Protein AF-A0A3M1CRF8-F1 (afdb_monomer_lite)

Radius of gyration: 19.23 Å; chains: 1; bounding box: 54×46×46 Å

Structure (mmCIF, N/CA/C/O backbone):
data_AF-A0A3M1CRF8-F1
#
_entry.id   AF-A0A3M1CRF8-F1
#
loop_
_atom_site.group_PDB
_atom_site.id
_atom_site.type_symbol
_atom_site.label_atom_id
_atom_site.label_alt_id
_atom_site.label_comp_id
_atom_site.label_asym_id
_atom_site.label_entity_id
_atom_site.label_seq_id
_atom_site.pdbx_PDB_ins_code
_atom_site.Cartn_x
_atom_site.Cartn_y
_atom_site.Cartn_z
_atom_site.occupancy
_atom_site.B_iso_or_equiv
_atom_site.auth_seq_id
_atom_site.auth_comp_id
_atom_site.auth_asym_id
_atom_site.auth_atom_id
_atom_site.pdbx_PDB_model_num
ATOM 1 N N . MET A 1 1 ? -11.521 -15.661 13.235 1.00 51.12 1 MET A N 1
ATOM 2 C CA . MET A 1 1 ? -11.859 -14.927 14.470 1.00 51.12 1 MET A CA 1
ATOM 3 C C . MET A 1 1 ? -12.236 -13.526 14.029 1.00 51.12 1 MET A C 1
ATOM 5 O O . MET A 1 1 ? -11.403 -12.881 13.412 1.00 51.12 1 MET A O 1
ATOM 9 N N . ILE A 1 2 ? -13.500 -13.140 14.193 1.00 65.44 2 ILE A N 1
ATOM 10 C CA . ILE A 1 2 ? -14.025 -11.834 13.775 1.00 65.44 2 ILE A CA 1
ATOM 11 C C . ILE A 1 2 ? -14.119 -10.979 15.041 1.00 65.44 2 ILE A C 1
ATOM 13 O O . ILE A 1 2 ? -14.721 -11.417 16.022 1.00 65.44 2 ILE A O 1
ATOM 17 N N . CYS A 1 3 ? -13.496 -9.802 15.039 1.00 70.94 3 CYS A N 1
ATOM 18 C CA . CYS A 1 3 ? -13.467 -8.887 16.178 1.00 70.94 3 CYS A CA 1
ATOM 19 C C . CYS A 1 3 ? -14.735 -8.021 16.168 1.00 70.94 3 CYS A C 1
ATOM 21 O O . CYS A 1 3 ? -14.663 -6.816 15.971 1.00 70.94 3 CYS A O 1
ATOM 23 N N . VAL A 1 4 ? -15.913 -8.637 16.303 1.00 63.69 4 VAL A N 1
ATOM 24 C CA . VAL A 1 4 ? -17.192 -7.912 16.361 1.00 63.69 4 VAL A CA 1
ATOM 25 C C . VAL A 1 4 ? -17.705 -7.920 17.794 1.00 63.69 4 VAL A C 1
ATOM 27 O O . VAL A 1 4 ? -18.052 -8.962 18.351 1.00 63.69 4 VAL A O 1
ATOM 30 N N . GLY A 1 5 ? -17.776 -6.730 18.389 1.00 60.38 5 GLY A N 1
ATOM 31 C CA . GLY A 1 5 ? -18.650 -6.477 19.523 1.00 60.38 5 GLY A CA 1
ATOM 32 C C . GLY A 1 5 ? -20.102 -6.471 19.042 1.00 60.38 5 GLY A C 1
ATOM 33 O O . GLY A 1 5 ? -20.474 -5.647 18.217 1.00 60.38 5 GLY A O 1
ATOM 34 N N . THR A 1 6 ? -20.909 -7.373 19.602 1.00 46.47 6 THR A N 1
ATOM 35 C CA . THR A 1 6 ? -22.380 -7.500 19.503 1.00 46.47 6 THR A CA 1
ATOM 36 C C . THR A 1 6 ? -23.015 -8.089 18.222 1.00 46.47 6 THR A C 1
ATOM 38 O O . THR A 1 6 ? -23.136 -7.438 17.196 1.00 46.47 6 THR A O 1
ATOM 41 N N . VAL A 1 7 ? -23.531 -9.317 18.419 1.00 44.28 7 VAL A N 1
ATOM 42 C CA . VAL A 1 7 ? -24.616 -10.072 17.745 1.00 44.28 7 VAL A CA 1
ATOM 43 C C . VAL A 1 7 ? -24.447 -10.415 16.257 1.00 44.28 7 VAL A C 1
ATOM 45 O O . VAL A 1 7 ? -24.711 -9.607 15.377 1.00 44.28 7 VAL A O 1
ATOM 48 N N . VAL A 1 8 ? -24.163 -11.693 15.986 1.00 38.38 8 VAL A N 1
ATOM 49 C CA . VAL A 1 8 ? -24.382 -12.334 14.678 1.00 38.38 8 VAL A CA 1
ATOM 50 C C . VAL A 1 8 ? -25.484 -13.391 14.849 1.00 38.38 8 VAL A C 1
ATOM 52 O O . VAL A 1 8 ? -25.297 -14.284 15.679 1.00 38.38 8 VAL A O 1
ATOM 55 N N . PRO A 1 9 ? -26.627 -13.325 14.135 1.00 41.84 9 PRO A N 1
ATOM 56 C CA . PRO A 1 9 ? -27.490 -14.485 13.959 1.00 41.84 9 PRO A CA 1
ATOM 57 C C . PRO A 1 9 ? -26.910 -15.437 12.898 1.00 41.84 9 PRO A C 1
ATOM 59 O O . PRO A 1 9 ? -26.170 -15.029 12.008 1.00 41.84 9 PRO A O 1
ATOM 62 N N . GLU A 1 10 ? -27.257 -16.706 13.081 1.00 45.88 10 GLU A N 1
ATOM 63 C CA . GLU A 1 10 ? -26.760 -17.954 12.490 1.00 45.88 10 GLU A CA 1
ATOM 64 C C . GLU A 1 10 ? -26.214 -17.994 11.048 1.00 45.88 10 GLU A C 1
ATOM 66 O O . G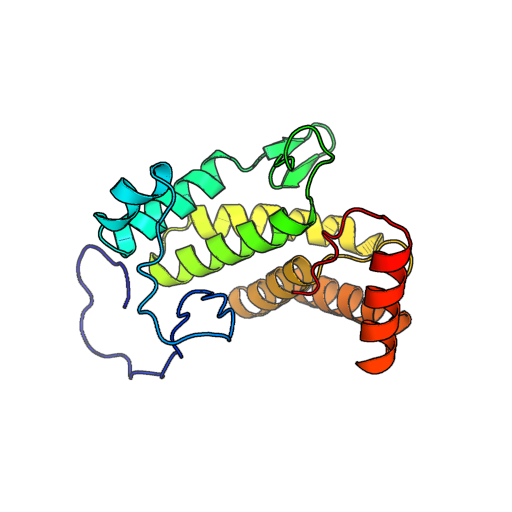LU A 1 10 ? -26.779 -17.460 10.100 1.00 45.88 10 GLU A O 1
ATOM 71 N N . GLU A 1 11 ? -25.155 -18.811 10.958 1.00 44.69 11 GLU A N 1
ATOM 72 C CA . GLU A 1 11 ? -24.698 -19.674 9.859 1.00 44.69 11 GLU A CA 1
ATOM 73 C C . GLU A 1 11 ? -24.287 -19.055 8.512 1.00 44.69 11 GLU A C 1
ATOM 75 O O . GLU A 1 11 ? -25.064 -18.909 7.573 1.00 44.69 11 GLU A O 1
ATOM 80 N N . VAL A 1 12 ? -22.966 -18.886 8.361 1.00 37.38 12 VAL A N 1
ATOM 81 C CA . VAL A 1 12 ? -22.281 -18.920 7.060 1.00 37.38 12 VAL A CA 1
ATOM 82 C C . VAL A 1 12 ? -21.168 -19.980 7.135 1.00 37.38 12 VAL A C 1
ATOM 84 O O . VAL A 1 12 ? -20.418 -19.999 8.117 1.00 37.38 12 VAL A O 1
ATOM 87 N N . PRO A 1 13 ? -21.049 -20.889 6.145 1.00 36.44 13 PRO A N 1
ATOM 88 C CA . PRO A 1 13 ? -20.137 -22.025 6.208 1.00 36.44 13 PRO A CA 1
ATOM 89 C C . PRO A 1 13 ? -18.671 -21.582 6.212 1.00 36.44 13 PRO A C 1
ATOM 91 O O . PRO A 1 13 ? -18.242 -20.733 5.430 1.00 36.44 13 PRO A O 1
ATOM 94 N N . MET A 1 14 ? -17.901 -22.201 7.110 1.00 33.28 14 MET A N 1
ATOM 95 C CA . MET A 1 14 ? -16.472 -21.975 7.302 1.00 33.28 14 MET A CA 1
ATOM 96 C C . MET A 1 14 ? -15.679 -22.244 6.019 1.00 33.28 14 MET A C 1
ATOM 98 O O . MET A 1 14 ? -15.523 -23.389 5.597 1.00 33.28 14 MET A O 1
ATOM 102 N N . MET A 1 15 ? -15.103 -21.188 5.448 1.00 32.12 15 MET A N 1
ATOM 103 C CA . MET A 1 15 ? -14.024 -21.286 4.472 1.00 32.12 15 MET A CA 1
ATOM 104 C C . MET A 1 15 ? -12.698 -21.088 5.221 1.00 32.12 15 MET A C 1
ATOM 106 O O . MET A 1 15 ? -12.484 -20.068 5.876 1.00 32.12 15 MET A O 1
ATOM 110 N N . HIS A 1 16 ? -11.836 -22.107 5.193 1.00 33.94 16 HIS A N 1
ATOM 111 C CA . HIS A 1 16 ? -10.545 -22.126 5.881 1.00 33.94 16 HIS A CA 1
ATOM 112 C C . HIS A 1 16 ? -9.627 -20.986 5.399 1.00 33.94 16 HIS A C 1
ATOM 114 O O . HIS A 1 16 ? -9.060 -21.059 4.312 1.00 33.94 16 HIS A O 1
ATOM 120 N N . LEU A 1 17 ? -9.436 -19.961 6.236 1.00 30.05 17 LEU A N 1
ATOM 121 C CA . LEU A 1 17 ? -8.332 -19.005 6.112 1.00 30.05 17 LEU A CA 1
ATOM 122 C C . LEU A 1 17 ? -7.072 -19.581 6.786 1.00 30.05 17 LEU A C 1
ATOM 124 O O . LEU A 1 17 ? -7.142 -19.949 7.964 1.00 30.05 17 LEU A O 1
ATOM 128 N N . PRO A 1 18 ? -5.916 -19.645 6.101 1.00 37.91 18 PRO A N 1
ATOM 129 C CA . PRO A 1 18 ? -4.656 -19.964 6.753 1.00 37.91 18 PRO A CA 1
ATOM 130 C C . PRO A 1 18 ? -4.195 -18.786 7.625 1.00 37.91 18 PRO A C 1
ATOM 132 O O . PRO A 1 18 ? -4.235 -17.626 7.216 1.00 37.91 18 PRO A O 1
ATOM 135 N N . LEU A 1 19 ? -3.770 -19.123 8.845 1.00 32.97 19 LEU A N 1
ATOM 136 C CA . LEU A 1 19 ? -3.197 -18.232 9.850 1.00 32.97 19 LEU A CA 1
ATOM 137 C C . LEU A 1 19 ? -2.062 -17.365 9.276 1.00 32.97 19 LEU A C 1
ATOM 139 O O . LEU A 1 19 ? -1.051 -17.893 8.816 1.00 32.97 19 LEU A O 1
ATOM 143 N N . LEU A 1 20 ? -2.158 -16.046 9.451 1.00 31.16 20 LEU A N 1
ATOM 144 C CA . LEU A 1 20 ? -0.986 -15.171 9.521 1.00 31.16 20 LEU A CA 1
ATOM 145 C C . LEU A 1 20 ? -0.352 -15.340 10.909 1.00 31.16 20 LEU A C 1
ATOM 147 O O . LEU A 1 20 ? -0.650 -14.607 11.850 1.00 31.16 20 LEU A O 1
ATOM 151 N N . ALA A 1 21 ? 0.480 -16.371 11.046 1.00 35.00 21 ALA A N 1
ATOM 152 C CA . ALA A 1 21 ? 1.407 -16.505 12.160 1.00 35.00 21 ALA A CA 1
ATOM 153 C C . ALA A 1 21 ? 2.635 -15.621 11.899 1.00 35.00 21 ALA A C 1
ATOM 155 O O . ALA A 1 21 ? 3.134 -15.544 10.777 1.00 35.00 21 ALA A O 1
ATOM 156 N N . GLY A 1 22 ? 3.075 -14.931 12.951 1.00 31.45 22 GLY A N 1
ATOM 157 C CA . GLY A 1 22 ? 4.113 -13.912 12.910 1.00 31.45 22 GLY A CA 1
ATOM 158 C C . GLY A 1 22 ? 5.440 -14.369 12.306 1.00 31.45 22 GLY A C 1
ATOM 159 O O . GLY A 1 22 ? 5.837 -15.531 12.380 1.00 31.45 22 GLY A O 1
ATOM 160 N N . VAL A 1 23 ? 6.146 -13.395 11.741 1.00 30.59 23 VAL A N 1
ATOM 161 C CA . VAL A 1 23 ? 7.523 -13.533 11.270 1.00 30.59 23 VAL A CA 1
ATOM 162 C C . VAL A 1 23 ? 8.421 -13.846 12.470 1.00 30.59 23 VAL A C 1
ATOM 164 O O . VAL A 1 23 ? 8.797 -12.961 13.236 1.00 30.59 23 VAL A O 1
ATOM 167 N N . ALA A 1 24 ? 8.756 -15.122 12.645 1.00 33.56 24 ALA A N 1
ATOM 168 C CA . ALA A 1 24 ? 9.842 -15.568 13.502 1.00 33.56 24 ALA A CA 1
ATOM 169 C C . ALA A 1 24 ? 11.098 -15.732 12.636 1.00 33.56 24 ALA A C 1
ATOM 171 O O . ALA A 1 24 ? 11.1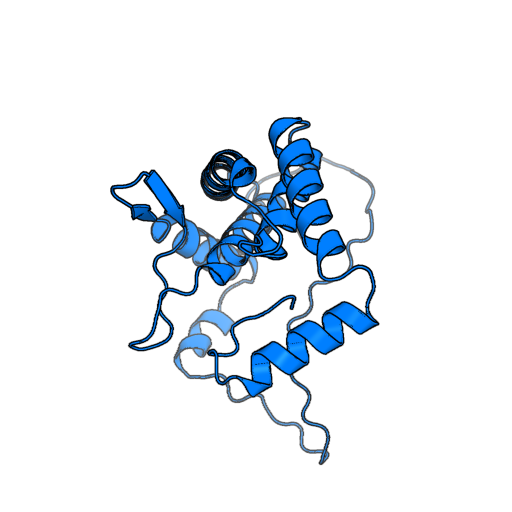87 -16.649 11.822 1.00 33.56 24 ALA A O 1
ATOM 172 N N . ILE A 1 25 ? 12.077 -14.844 12.810 1.00 36.47 25 ILE A N 1
ATOM 173 C CA . ILE A 1 25 ? 13.423 -15.037 12.261 1.00 36.47 25 ILE A CA 1
ATOM 174 C C . ILE A 1 25 ? 14.080 -16.163 13.069 1.00 36.47 25 ILE A C 1
ATOM 176 O O . ILE A 1 25 ? 14.448 -15.970 14.227 1.00 36.47 25 ILE A O 1
ATOM 180 N N . GLN A 1 26 ? 14.209 -17.353 12.478 1.00 38.06 26 GLN A N 1
ATOM 181 C CA . GLN A 1 26 ? 15.000 -18.445 13.046 1.00 38.06 26 GLN A CA 1
ATOM 182 C C . GLN A 1 26 ? 16.457 -18.313 12.594 1.00 38.06 26 GLN A C 1
ATOM 184 O O . GLN A 1 26 ? 16.805 -18.642 11.462 1.00 38.06 26 GLN A O 1
ATOM 189 N N . LEU A 1 27 ? 17.326 -17.866 13.504 1.00 36.97 27 LEU A N 1
ATOM 190 C CA . LEU A 1 27 ? 18.755 -18.155 13.422 1.00 36.97 27 LEU A CA 1
ATOM 191 C C . LEU A 1 27 ? 18.972 -19.615 13.843 1.00 36.97 27 LEU A C 1
ATOM 193 O O . LEU A 1 27 ? 18.936 -19.959 15.023 1.00 36.97 27 LEU A O 1
ATOM 197 N N . LEU A 1 28 ? 19.190 -20.480 12.857 1.00 40.72 28 LEU A N 1
ATOM 198 C CA . LEU A 1 28 ? 19.705 -21.831 13.052 1.00 40.72 28 LEU A CA 1
ATOM 199 C C . LEU A 1 28 ? 21.176 -21.746 13.474 1.00 40.72 28 LEU A C 1
ATOM 201 O O . LEU A 1 28 ? 22.007 -21.552 12.600 1.00 40.72 28 LEU A O 1
ATOM 205 N N . VAL A 1 29 ? 21.480 -21.878 14.772 1.00 42.34 29 VAL A N 1
ATOM 206 C CA . VAL A 1 29 ? 22.454 -22.833 15.358 1.00 42.34 29 VAL A CA 1
ATOM 207 C C . VAL A 1 29 ? 22.255 -22.822 16.886 1.00 42.34 29 VAL A C 1
ATOM 209 O O . VAL A 1 29 ? 22.471 -21.802 17.532 1.00 42.34 29 VAL A O 1
ATOM 212 N N . GLY A 1 30 ? 21.920 -23.974 17.477 1.00 37.47 30 GLY A N 1
ATOM 213 C CA . GLY A 1 30 ? 22.046 -24.218 18.921 1.00 37.47 30 GLY A CA 1
ATOM 214 C C . GLY A 1 30 ? 20.720 -24.280 19.682 1.00 37.47 30 GLY A C 1
ATOM 215 O O . GLY A 1 30 ? 20.044 -23.276 19.872 1.00 37.47 30 GLY A O 1
ATOM 216 N N . GLY A 1 31 ? 20.372 -25.483 20.146 1.00 41.84 31 GLY A N 1
ATOM 217 C CA . GLY A 1 31 ? 19.162 -25.808 20.905 1.00 41.84 31 GLY A CA 1
ATOM 218 C C . GLY A 1 31 ? 19.102 -25.204 22.309 1.00 41.84 31 GLY A C 1
ATOM 219 O O . GLY A 1 31 ? 19.151 -25.925 23.301 1.00 41.84 31 GLY A O 1
ATOM 220 N N . GLY A 1 32 ? 18.945 -23.888 22.391 1.00 40.16 32 GLY A N 1
ATOM 221 C CA . GLY A 1 32 ? 18.369 -23.216 23.547 1.00 40.16 32 GLY A CA 1
ATOM 222 C C . GLY A 1 32 ? 16.992 -22.697 23.161 1.00 40.16 32 GLY A C 1
ATOM 223 O O . GLY A 1 32 ? 16.850 -22.071 22.113 1.00 40.16 32 GLY A O 1
ATOM 224 N N . SER A 1 33 ? 15.977 -22.929 23.994 1.00 43.62 33 SER A N 1
ATOM 225 C CA . SER A 1 33 ? 14.738 -22.154 23.937 1.00 43.62 33 SER A CA 1
ATOM 226 C C . SER A 1 33 ? 15.098 -20.693 24.191 1.00 43.62 33 SER A C 1
ATOM 228 O O . SER A 1 33 ? 15.117 -20.243 25.335 1.00 43.62 33 SER A O 1
ATOM 230 N N . ALA A 1 34 ? 15.460 -19.965 23.136 1.00 47.75 34 ALA A N 1
ATOM 231 C CA . ALA A 1 34 ? 15.619 -18.530 23.187 1.00 47.75 34 ALA A CA 1
ATOM 232 C C . ALA A 1 34 ? 14.229 -17.975 23.485 1.00 47.75 34 ALA A C 1
ATOM 234 O O . ALA A 1 34 ? 13.379 -17.868 22.602 1.00 47.75 34 ALA A O 1
ATOM 235 N N . THR A 1 35 ? 13.963 -17.681 24.756 1.00 51.84 35 THR A N 1
ATOM 236 C CA . THR A 1 35 ? 12.882 -16.774 25.109 1.00 51.84 35 THR A CA 1
ATOM 237 C C . THR A 1 35 ? 13.161 -15.504 24.328 1.00 51.84 35 THR A C 1
ATOM 239 O O . THR A 1 35 ? 14.153 -14.823 24.579 1.00 51.84 35 THR A O 1
ATOM 242 N N . ALA A 1 36 ? 12.349 -15.235 23.305 1.00 57.94 36 ALA A N 1
ATOM 243 C CA . ALA A 1 36 ? 12.463 -14.008 22.540 1.00 57.94 36 ALA A CA 1
ATOM 244 C C . ALA A 1 36 ? 12.382 -12.850 23.542 1.00 57.94 36 ALA A C 1
ATOM 246 O O . ALA A 1 36 ? 11.341 -12.615 24.160 1.00 57.94 36 ALA A O 1
ATOM 247 N N . VAL A 1 37 ? 13.510 -12.182 23.789 1.00 70.62 37 VAL A N 1
ATOM 248 C CA . VAL A 1 37 ? 13.551 -11.033 24.688 1.00 70.62 37 VAL A CA 1
ATOM 249 C C . VAL A 1 37 ? 12.946 -9.879 23.909 1.00 70.62 37 VAL A C 1
ATOM 251 O O . VAL A 1 37 ? 13.629 -9.179 23.167 1.00 70.62 37 VAL A O 1
ATOM 254 N N . PHE A 1 38 ? 11.633 -9.716 24.038 1.00 66.06 38 PHE A N 1
ATOM 255 C CA . PHE A 1 38 ? 10.938 -8.585 23.444 1.00 66.06 38 PHE A CA 1
ATOM 256 C C . PHE A 1 38 ? 11.474 -7.283 24.031 1.00 66.06 38 PHE A C 1
ATOM 258 O O . PHE A 1 38 ? 11.677 -7.164 25.250 1.00 66.06 38 PHE A O 1
ATOM 265 N N . ALA A 1 39 ? 11.663 -6.295 23.158 1.00 69.94 39 ALA A N 1
ATOM 266 C CA . ALA A 1 39 ? 12.045 -4.964 23.588 1.00 69.94 39 ALA A CA 1
ATOM 267 C C . ALA A 1 39 ? 10.983 -4.412 24.570 1.00 69.94 39 ALA A C 1
ATOM 269 O O . ALA A 1 39 ? 9.787 -4.668 24.375 1.00 69.94 39 ALA A O 1
ATOM 270 N N . PRO A 1 40 ? 11.382 -3.711 25.652 1.00 75.06 40 PRO A N 1
ATOM 271 C CA . PRO A 1 40 ? 10.479 -3.341 26.745 1.00 75.06 40 PRO A CA 1
ATOM 272 C C . PRO A 1 40 ? 9.206 -2.616 26.298 1.00 75.06 40 PRO A C 1
ATOM 274 O O . PRO A 1 40 ? 8.147 -2.857 26.872 1.00 75.06 40 PRO A O 1
ATOM 277 N N . GLN A 1 41 ? 9.290 -1.814 25.234 1.00 73.38 41 GLN A N 1
ATOM 278 C CA . GLN A 1 41 ? 8.164 -1.081 24.656 1.00 73.38 41 GLN A CA 1
ATOM 279 C C . GLN A 1 41 ? 7.027 -1.974 24.127 1.00 73.38 41 GLN A C 1
ATOM 281 O O . GLN A 1 41 ? 5.909 -1.499 23.971 1.00 73.38 41 GLN A O 1
ATOM 286 N N . TYR A 1 42 ? 7.275 -3.264 23.876 1.00 72.88 42 TYR A N 1
ATOM 287 C CA . TYR A 1 42 ? 6.254 -4.201 23.393 1.00 72.88 42 TYR A CA 1
ATOM 288 C C . TYR A 1 42 ? 5.586 -5.006 24.514 1.00 72.88 42 TYR A C 1
ATOM 290 O O . TYR A 1 42 ? 4.596 -5.694 24.270 1.00 72.88 42 TYR A O 1
ATOM 298 N N . ARG A 1 43 ? 6.101 -4.943 25.750 1.00 80.81 43 ARG A N 1
ATOM 299 C CA . ARG A 1 43 ? 5.624 -5.798 26.851 1.00 80.81 43 ARG A CA 1
ATOM 300 C C . ARG A 1 43 ? 4.183 -5.524 27.246 1.00 80.81 43 ARG A C 1
ATOM 302 O O . ARG A 1 43 ? 3.477 -6.458 27.613 1.00 80.81 43 ARG A O 1
ATOM 309 N N . ASP A 1 44 ? 3.744 -4.275 27.164 1.00 78.25 44 ASP A N 1
ATOM 310 C CA . ASP A 1 44 ? 2.362 -3.930 27.489 1.00 78.25 44 ASP A CA 1
ATOM 311 C C . ASP A 1 44 ? 1.394 -4.332 26.375 1.00 78.25 44 ASP A C 1
ATOM 313 O O . ASP A 1 44 ? 0.286 -4.773 26.672 1.00 78.25 44 ASP A O 1
ATOM 317 N N . ASN A 1 45 ? 1.838 -4.319 25.113 1.00 72.81 45 ASN A N 1
ATOM 318 C CA . ASN A 1 45 ? 1.039 -4.816 23.990 1.00 72.81 45 ASN A CA 1
ATOM 319 C C . ASN A 1 45 ? 0.787 -6.326 24.090 1.00 72.81 45 ASN A C 1
ATOM 321 O O . ASN A 1 45 ? -0.285 -6.784 23.716 1.00 72.81 45 ASN A O 1
ATOM 325 N N . MET A 1 46 ? 1.723 -7.094 24.659 1.00 76.88 46 MET A N 1
ATOM 326 C CA . MET A 1 46 ? 1.544 -8.537 24.885 1.00 76.88 46 MET A CA 1
ATOM 327 C C . MET A 1 46 ? 0.466 -8.878 25.925 1.00 76.88 46 MET A C 1
ATOM 329 O O . MET A 1 46 ? 0.072 -10.034 26.034 1.00 76.88 46 MET A O 1
ATOM 333 N N . LYS A 1 47 ? -0.000 -7.894 26.703 1.00 83.00 47 LYS A N 1
ATOM 334 C CA . LYS A 1 47 ? -1.086 -8.070 27.679 1.00 83.00 47 LYS A CA 1
ATOM 335 C C . LYS A 1 47 ? -2.459 -7.740 27.092 1.00 83.00 47 LYS A C 1
ATOM 337 O O . LYS A 1 47 ? -3.463 -7.938 27.771 1.00 83.00 47 LYS A O 1
ATOM 342 N N . LEU A 1 48 ? -2.503 -7.173 25.887 1.00 83.31 48 LEU A N 1
ATOM 343 C CA . LEU A 1 48 ? -3.748 -6.806 25.229 1.00 83.31 48 LEU A CA 1
ATOM 344 C C . LEU A 1 48 ? -4.376 -8.032 24.568 1.00 83.31 48 LEU A C 1
ATOM 346 O O . LEU A 1 48 ? -3.681 -8.894 24.031 1.00 83.31 48 LEU A O 1
ATOM 350 N N . ASP A 1 49 ? -5.706 -8.063 24.565 1.00 91.12 49 ASP A N 1
ATOM 351 C CA . ASP A 1 49 ? -6.454 -8.936 23.669 1.00 91.12 49 ASP A CA 1
ATOM 352 C C . ASP A 1 49 ? -6.058 -8.652 22.208 1.00 91.12 49 ASP A C 1
ATOM 354 O O . ASP A 1 49 ? -5.788 -7.504 21.843 1.00 91.12 49 ASP A O 1
ATOM 358 N N . THR A 1 50 ? -6.006 -9.690 21.369 1.00 86.81 50 THR A N 1
ATOM 359 C CA . THR A 1 50 ? -5.536 -9.561 19.980 1.00 86.81 50 THR A CA 1
ATOM 360 C C . THR A 1 50 ? -6.377 -8.569 19.175 1.00 86.81 50 THR A C 1
ATOM 362 O O . THR A 1 50 ? -5.808 -7.807 18.394 1.00 86.81 50 THR A O 1
ATOM 365 N N . CYS A 1 51 ? -7.694 -8.510 19.395 1.00 90.00 51 CYS A N 1
ATOM 366 C CA . CYS A 1 51 ? -8.559 -7.534 18.734 1.00 90.00 51 CYS A CA 1
ATOM 367 C C . CYS A 1 51 ? -8.258 -6.113 19.217 1.00 90.00 51 CYS A C 1
ATOM 369 O O . CYS A 1 51 ? -8.112 -5.204 18.406 1.00 90.00 51 CYS A O 1
ATOM 371 N N . VAL A 1 52 ? -8.072 -5.922 20.525 1.00 90.19 52 VAL A N 1
ATOM 372 C CA . VAL A 1 52 ? -7.714 -4.609 21.092 1.00 90.19 52 VAL A CA 1
ATOM 373 C C . VAL A 1 52 ? -6.343 -4.141 20.593 1.00 90.19 52 VAL A C 1
ATOM 375 O O . VAL A 1 52 ? -6.157 -2.959 20.305 1.00 90.19 52 VAL A O 1
ATOM 378 N N . ALA A 1 53 ? -5.374 -5.050 20.484 1.00 90.12 53 ALA A N 1
ATOM 379 C CA . ALA A 1 53 ? -4.054 -4.747 19.944 1.00 90.12 53 ALA A CA 1
ATOM 380 C C . ALA A 1 53 ? -4.124 -4.358 18.458 1.00 90.12 53 ALA A C 1
ATOM 382 O O . ALA A 1 53 ? -3.502 -3.370 18.065 1.00 90.12 53 ALA A O 1
ATOM 383 N N . LEU A 1 54 ? -4.900 -5.101 17.657 1.00 92.88 54 LEU A N 1
ATOM 384 C CA . LEU A 1 54 ? -5.140 -4.808 16.243 1.00 92.88 54 LEU A CA 1
ATOM 385 C C . LEU A 1 54 ? -5.779 -3.430 16.063 1.00 92.88 54 LEU A C 1
ATOM 387 O O . LEU A 1 54 ? -5.261 -2.625 15.296 1.00 92.88 54 LEU A O 1
ATOM 391 N N . GLU A 1 55 ? -6.863 -3.145 16.785 1.00 94.25 55 GLU A N 1
ATOM 392 C CA . GLU A 1 55 ? -7.565 -1.864 16.687 1.00 94.25 55 GLU A CA 1
ATOM 393 C C . GLU A 1 55 ? -6.659 -0.698 17.068 1.00 94.25 55 GLU A C 1
ATOM 395 O O . GLU A 1 55 ? -6.567 0.265 16.319 1.00 94.25 55 GLU A O 1
ATOM 400 N N . LYS A 1 56 ? -5.900 -0.801 18.167 1.00 93.25 56 LYS A N 1
ATOM 401 C CA . LYS A 1 56 ? -4.950 0.255 18.549 1.00 93.25 56 LYS A CA 1
ATOM 402 C C . LYS A 1 56 ? -3.874 0.491 17.494 1.00 93.25 56 LYS A C 1
ATOM 404 O O . LYS A 1 56 ? -3.489 1.636 17.264 1.00 93.25 56 LYS A O 1
ATOM 409 N N . ALA A 1 57 ? -3.367 -0.576 16.878 1.00 92.81 57 ALA A N 1
ATOM 410 C CA . ALA A 1 57 ? -2.389 -0.457 15.806 1.00 92.81 57 ALA A CA 1
ATOM 411 C C . ALA A 1 57 ? -3.009 0.204 14.565 1.00 92.81 57 ALA A C 1
ATOM 413 O O . ALA A 1 57 ? -2.434 1.149 14.033 1.00 92.81 57 ALA A O 1
ATOM 414 N N . ALA A 1 58 ? -4.193 -0.239 14.139 1.00 96.19 58 ALA A N 1
ATOM 415 C CA . ALA A 1 58 ? -4.904 0.319 12.993 1.00 96.19 58 ALA A CA 1
ATOM 416 C C . ALA A 1 58 ? -5.310 1.785 13.220 1.00 96.19 58 ALA A C 1
ATOM 418 O O . ALA A 1 58 ? -5.063 2.629 12.362 1.00 96.19 58 ALA A O 1
ATOM 419 N N . ASP A 1 59 ? -5.828 2.123 14.402 1.00 96.19 59 ASP A N 1
ATOM 420 C CA . ASP A 1 59 ? -6.172 3.494 14.788 1.00 96.19 59 ASP A CA 1
ATOM 421 C C . ASP A 1 59 ? -4.947 4.412 14.719 1.00 96.19 59 ASP A C 1
ATOM 423 O O . ASP A 1 59 ? -5.037 5.530 14.213 1.00 96.19 59 ASP A O 1
ATOM 427 N N . PHE A 1 60 ? -3.783 3.939 15.176 1.00 94.38 60 PHE A N 1
ATOM 428 C CA . PHE A 1 60 ? -2.531 4.681 15.041 1.00 94.38 60 PHE A CA 1
ATOM 429 C C . PHE A 1 60 ? -2.153 4.910 13.570 1.00 94.38 60 PHE A C 1
ATOM 431 O O . PHE A 1 60 ? -1.734 6.012 13.210 1.00 94.38 60 PHE A O 1
ATOM 438 N N . LEU A 1 61 ? -2.320 3.907 12.701 1.00 95.44 61 LEU A N 1
ATOM 439 C CA . LEU A 1 61 ? -2.056 4.056 11.266 1.00 95.44 61 LEU A CA 1
ATOM 440 C C . LEU A 1 61 ? -2.982 5.088 10.618 1.00 95.44 61 LEU A C 1
ATOM 442 O O . LEU A 1 61 ? -2.495 5.923 9.860 1.00 95.44 61 LEU A O 1
ATOM 446 N N . VAL A 1 62 ? -4.276 5.082 10.949 1.00 96.00 62 VAL A N 1
ATOM 447 C CA . VAL A 1 62 ? -5.221 6.106 10.474 1.00 96.00 62 VAL A CA 1
ATOM 448 C C . VAL A 1 62 ? -4.799 7.493 10.959 1.00 96.00 62 VAL A C 1
ATOM 450 O O . VAL A 1 62 ? -4.668 8.414 10.159 1.00 96.00 62 VAL A O 1
ATOM 453 N N . GLN A 1 63 ? -4.522 7.647 12.257 1.00 94.94 63 GLN A N 1
ATOM 454 C CA . GLN A 1 63 ? -4.166 8.939 12.862 1.00 94.94 63 GLN A CA 1
ATOM 455 C C . GLN A 1 63 ? -2.855 9.528 12.332 1.00 94.94 63 GLN A C 1
ATOM 457 O O . GLN A 1 63 ? -2.654 10.739 12.394 1.00 94.94 63 GLN A O 1
ATOM 462 N N . THR A 1 64 ? -1.947 8.680 11.849 1.00 92.94 64 THR A N 1
ATOM 463 C CA . THR A 1 64 ? -0.630 9.095 11.347 1.00 92.94 64 THR A CA 1
ATOM 464 C C . THR A 1 64 ? -0.544 9.152 9.826 1.00 92.94 64 THR A C 1
ATOM 466 O O . THR A 1 64 ? 0.530 9.453 9.298 1.00 92.94 64 THR A O 1
ATOM 469 N N . GLN A 1 65 ? -1.650 8.903 9.115 1.00 93.81 65 GLN A N 1
ATOM 470 C CA . GLN A 1 65 ? -1.716 9.164 7.685 1.00 93.81 65 GLN A CA 1
ATOM 471 C C . GLN A 1 65 ? -1.600 10.674 7.443 1.00 93.81 65 GLN A C 1
ATOM 473 O O . GLN A 1 65 ? -2.259 11.495 8.079 1.00 93.81 65 GLN A O 1
ATOM 478 N N . THR A 1 66 ? -0.723 11.043 6.520 1.00 90.44 66 THR A N 1
ATOM 479 C CA . THR A 1 66 ? -0.417 12.428 6.172 1.00 90.44 66 THR A CA 1
ATOM 480 C C . THR A 1 66 ? -0.759 12.696 4.716 1.00 90.44 66 THR A C 1
ATOM 482 O O . THR A 1 66 ? -0.535 11.841 3.859 1.00 90.44 66 THR A O 1
ATOM 485 N N . VAL A 1 67 ? -1.240 13.908 4.446 1.00 87.50 67 VAL A N 1
ATOM 486 C CA . VAL A 1 67 ? -1.357 14.463 3.096 1.00 87.50 67 VAL A CA 1
ATOM 487 C C . VAL A 1 67 ? -0.380 15.625 2.996 1.00 87.50 67 VAL A C 1
ATOM 489 O O . VAL A 1 67 ? -0.443 16.572 3.782 1.00 87.50 67 VAL A O 1
ATOM 492 N N . THR A 1 68 ? 0.576 15.535 2.082 1.00 82.12 68 THR A N 1
ATOM 493 C CA . THR A 1 68 ? 1.561 16.595 1.854 1.00 82.12 68 THR A CA 1
ATOM 494 C C . THR A 1 68 ? 0.943 17.750 1.065 1.00 82.12 68 THR A C 1
ATOM 496 O O . THR A 1 68 ? -0.107 17.623 0.439 1.00 82.12 68 THR A O 1
ATOM 499 N N . SER A 1 69 ? 1.608 18.909 1.061 1.00 78.94 69 SER A N 1
ATOM 500 C CA . SER A 1 69 ? 1.125 20.107 0.355 1.00 78.94 69 SER A CA 1
ATOM 501 C C . SER A 1 69 ? 0.988 19.930 -1.161 1.00 78.94 69 SER A C 1
ATOM 503 O O . SER A 1 69 ? 0.253 20.677 -1.796 1.00 78.94 69 SER A O 1
ATOM 505 N N . ASP A 1 70 ? 1.710 18.970 -1.742 1.00 78.94 70 ASP A N 1
ATOM 506 C CA . ASP A 1 70 ? 1.622 18.578 -3.153 1.00 78.94 70 ASP A CA 1
ATOM 507 C C . ASP A 1 70 ? 0.582 17.467 -3.406 1.00 78.94 70 ASP A C 1
ATOM 509 O O . ASP A 1 70 ? 0.520 16.929 -4.506 1.00 78.94 70 ASP A O 1
ATOM 513 N N . GLY A 1 71 ? -0.245 17.133 -2.408 1.00 80.81 71 GLY A N 1
ATOM 514 C CA . GLY A 1 71 ? -1.351 16.184 -2.533 1.00 80.81 71 GLY A CA 1
ATOM 515 C C . GLY A 1 71 ? -0.957 14.712 -2.415 1.00 80.81 71 GLY A C 1
ATOM 516 O O . GLY A 1 71 ? -1.813 13.852 -2.614 1.00 80.81 71 GLY A O 1
ATOM 517 N N . ARG A 1 72 ? 0.301 14.387 -2.081 1.00 83.25 72 ARG A N 1
ATOM 518 C CA . ARG A 1 72 ? 0.691 12.989 -1.850 1.00 83.25 72 ARG A CA 1
ATOM 519 C C . ARG A 1 72 ? 0.114 12.492 -0.536 1.00 83.25 72 ARG A C 1
ATOM 521 O O . ARG A 1 72 ? 0.264 13.127 0.508 1.00 83.25 72 ARG A O 1
ATOM 528 N N . VAL A 1 73 ? -0.513 11.326 -0.597 1.00 87.88 73 VAL A N 1
ATOM 529 C CA . VAL A 1 73 ? -1.061 10.625 0.564 1.00 87.88 73 VAL A CA 1
ATOM 530 C C . VAL A 1 73 ? -0.073 9.543 0.980 1.00 87.88 73 VAL A C 1
ATOM 532 O O . VAL A 1 73 ? 0.488 8.852 0.133 1.00 87.88 73 VAL A O 1
ATOM 535 N N . GLY A 1 74 ? 0.157 9.376 2.279 1.00 88.62 74 GLY A N 1
ATOM 536 C CA . GLY A 1 74 ? 0.989 8.288 2.789 1.00 88.62 74 GLY A CA 1
ATOM 537 C C . GLY A 1 74 ? 1.370 8.468 4.250 1.00 88.62 74 GLY A C 1
ATOM 538 O O . GLY A 1 74 ? 0.725 9.209 4.987 1.00 88.62 74 GLY A O 1
ATOM 539 N N . TRP A 1 75 ? 2.452 7.815 4.668 1.00 89.19 75 TRP A N 1
ATOM 540 C CA . TRP A 1 75 ? 2.982 7.902 6.028 1.00 89.19 75 TRP A CA 1
ATOM 541 C C . TRP A 1 75 ? 4.372 8.526 5.997 1.00 89.19 75 TRP A C 1
ATOM 543 O O . TRP A 1 75 ? 5.254 8.090 5.258 1.00 89.19 75 TRP A O 1
ATOM 553 N N . SER A 1 76 ? 4.581 9.554 6.818 1.00 76.75 76 SER A N 1
ATOM 554 C CA . SER A 1 76 ? 5.827 10.334 6.854 1.00 76.75 76 SER A CA 1
ATOM 555 C C . SER A 1 76 ? 6.939 9.661 7.676 1.00 76.75 76 SER A C 1
ATOM 557 O O . SER A 1 76 ? 7.685 10.324 8.400 1.00 76.75 76 SER A O 1
ATOM 559 N N . TRP A 1 77 ? 7.043 8.332 7.610 1.00 76.94 77 TRP A N 1
ATOM 560 C CA . TRP A 1 77 ? 8.014 7.580 8.399 1.00 76.94 77 TRP A CA 1
ATOM 561 C C . TRP A 1 77 ? 9.415 7.693 7.809 1.00 76.94 77 TRP A C 1
ATOM 563 O O . TRP A 1 77 ? 9.646 7.470 6.618 1.00 76.94 77 TRP A O 1
ATOM 573 N N . LYS A 1 78 ? 10.358 8.039 8.682 1.00 70.06 78 LYS A N 1
ATOM 574 C CA . LYS A 1 78 ? 11.790 8.066 8.400 1.00 70.06 78 LYS A CA 1
ATOM 575 C C . LYS A 1 78 ? 12.452 6.959 9.197 1.00 70.06 78 LYS A C 1
ATOM 577 O O . LYS A 1 78 ? 12.128 6.760 10.368 1.00 70.06 78 LYS A O 1
ATOM 582 N N . VAL A 1 79 ? 13.384 6.258 8.567 1.00 61.88 79 VAL A N 1
ATOM 583 C CA . VAL A 1 79 ? 14.267 5.344 9.289 1.00 61.88 79 VAL A CA 1
ATOM 584 C C . VAL A 1 79 ? 15.392 6.192 9.878 1.00 61.88 79 VAL A C 1
ATOM 586 O O . VAL A 1 79 ? 16.218 6.725 9.140 1.00 61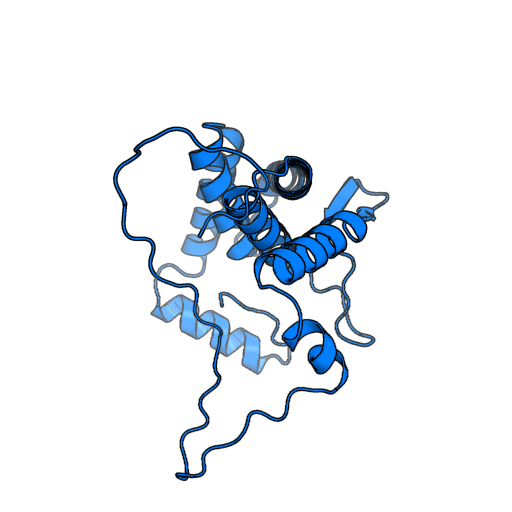.88 79 VAL A O 1
ATOM 589 N N . GLU A 1 80 ? 15.373 6.371 11.200 1.00 68.88 80 GLU A N 1
ATOM 590 C CA . GLU A 1 80 ? 16.310 7.227 11.947 1.00 68.88 80 GLU A CA 1
ATOM 591 C C . GLU A 1 80 ? 16.349 8.679 11.416 1.00 68.88 80 GLU A C 1
ATOM 593 O O . GLU A 1 80 ? 15.309 9.304 11.206 1.00 68.88 80 GLU A O 1
ATOM 598 N N . SER A 1 81 ? 17.544 9.238 11.205 1.00 58.47 81 SER A N 1
ATOM 599 C CA . SER A 1 81 ? 17.770 10.540 10.564 1.00 58.47 81 SER A CA 1
ATOM 600 C C . SER A 1 81 ? 17.725 10.480 9.026 1.00 58.47 81 SER A C 1
ATOM 602 O O . SER A 1 81 ? 18.069 11.460 8.363 1.00 58.47 81 SER A O 1
ATOM 604 N N . GLY A 1 82 ? 17.324 9.340 8.456 1.00 63.00 82 GLY A N 1
ATOM 605 C CA . GLY A 1 82 ? 17.388 9.043 7.030 1.00 63.00 82 GLY A CA 1
ATOM 606 C C . GLY A 1 82 ? 16.225 9.573 6.185 1.00 63.00 82 GLY A C 1
ATOM 607 O O . GLY A 1 82 ? 15.395 10.384 6.609 1.00 63.00 82 GLY A O 1
ATOM 608 N N . ALA A 1 83 ? 16.194 9.102 4.936 1.00 65.69 83 ALA A N 1
ATOM 609 C CA . ALA A 1 83 ? 15.150 9.421 3.969 1.00 65.69 83 ALA A CA 1
ATOM 610 C C . ALA A 1 83 ? 13.778 8.877 4.406 1.00 65.69 83 ALA A C 1
ATOM 612 O O . ALA A 1 83 ? 13.675 7.967 5.234 1.00 65.69 83 ALA A O 1
ATOM 613 N N . LEU A 1 84 ? 12.716 9.437 3.819 1.00 69.00 84 LEU A N 1
ATOM 614 C CA . LEU A 1 84 ? 11.385 8.837 3.900 1.00 69.00 84 LEU A CA 1
ATOM 615 C C . LEU A 1 84 ? 11.443 7.405 3.360 1.00 69.00 84 LEU A C 1
ATOM 617 O O . LEU A 1 84 ? 12.159 7.142 2.393 1.00 69.00 84 LEU A O 1
ATOM 621 N N . ALA A 1 85 ? 10.678 6.507 3.977 1.00 70.50 85 ALA A N 1
ATOM 622 C CA . ALA A 1 85 ? 10.544 5.117 3.558 1.00 70.50 85 ALA A CA 1
ATOM 623 C C . ALA A 1 85 ? 9.191 4.918 2.841 1.00 70.50 85 ALA A C 1
ATOM 625 O O . ALA A 1 85 ? 8.241 4.408 3.440 1.00 70.50 85 ALA A O 1
ATOM 626 N N . PRO A 1 86 ? 9.052 5.370 1.577 1.00 70.00 86 PRO A N 1
ATOM 627 C CA . PRO A 1 86 ? 7.771 5.358 0.867 1.00 70.00 86 PRO A CA 1
ATOM 628 C C . PRO A 1 86 ? 7.230 3.941 0.640 1.00 70.00 86 PRO A C 1
ATOM 630 O O . PRO A 1 86 ? 6.021 3.762 0.567 1.00 70.00 86 PRO A O 1
ATOM 633 N N . ASN A 1 87 ? 8.099 2.926 0.617 1.00 72.44 87 ASN A N 1
ATOM 634 C CA . ASN A 1 87 ? 7.723 1.516 0.511 1.00 72.44 87 ASN A CA 1
ATOM 635 C C . ASN A 1 87 ? 6.849 1.024 1.676 1.00 72.44 87 ASN A C 1
ATOM 637 O O . ASN A 1 87 ? 6.104 0.057 1.528 1.00 72.44 87 ASN A O 1
ATOM 641 N N . VAL A 1 88 ? 6.926 1.674 2.840 1.00 83.38 88 VAL A N 1
ATOM 642 C CA . VAL A 1 88 ? 6.141 1.271 4.011 1.00 83.38 88 VAL A CA 1
ATOM 643 C C . VAL A 1 88 ? 4.687 1.751 3.907 1.00 83.38 88 VAL A C 1
ATOM 645 O O . VAL A 1 88 ? 3.807 1.178 4.545 1.00 83.38 88 VAL A O 1
ATOM 648 N N . ALA A 1 89 ? 4.396 2.741 3.058 1.00 89.44 89 ALA A N 1
ATOM 649 C CA . ALA A 1 89 ? 3.041 3.255 2.895 1.00 89.44 89 ALA A CA 1
ATOM 650 C C . ALA A 1 89 ? 2.076 2.196 2.327 1.00 89.44 89 ALA A C 1
ATOM 652 O O . ALA A 1 89 ? 1.019 1.957 2.912 1.00 89.44 89 ALA A O 1
ATOM 653 N N . GLY A 1 90 ? 2.476 1.464 1.282 1.00 91.06 90 GLY A N 1
ATOM 654 C CA . GLY A 1 90 ? 1.691 0.340 0.759 1.00 91.06 90 GLY A CA 1
ATOM 655 C C . GLY A 1 90 ? 1.498 -0.805 1.757 1.00 91.06 90 GLY A C 1
ATOM 656 O O . GLY A 1 90 ? 0.475 -1.492 1.724 1.00 91.06 90 GLY A O 1
ATOM 657 N N . LEU A 1 91 ? 2.445 -1.022 2.676 1.00 92.12 91 LEU A N 1
ATOM 658 C CA . LEU A 1 91 ? 2.295 -2.012 3.750 1.00 92.12 91 LEU A CA 1
ATOM 659 C C . LEU A 1 91 ? 1.290 -1.543 4.808 1.00 92.12 91 LEU A C 1
ATOM 661 O O . LEU A 1 91 ? 0.432 -2.323 5.221 1.00 92.12 91 LEU A O 1
ATOM 665 N N . ALA A 1 92 ? 1.357 -0.273 5.211 1.00 94.44 92 ALA A N 1
ATOM 666 C CA . ALA A 1 92 ? 0.416 0.318 6.159 1.00 94.44 92 ALA A CA 1
ATOM 667 C C . ALA A 1 92 ? -1.023 0.293 5.619 1.00 94.44 92 ALA A C 1
ATOM 669 O O . ALA A 1 92 ? -1.936 -0.144 6.318 1.00 94.44 92 ALA A O 1
ATOM 670 N N . ALA A 1 93 ? -1.219 0.668 4.353 1.00 96.44 93 ALA A N 1
ATOM 671 C CA . ALA A 1 93 ? -2.526 0.619 3.703 1.00 96.44 93 ALA A CA 1
ATOM 672 C C . ALA A 1 93 ? -3.082 -0.815 3.592 1.00 96.44 93 ALA A C 1
ATOM 674 O O . ALA A 1 93 ? -4.268 -1.042 3.827 1.00 96.44 93 ALA A O 1
ATOM 675 N N . GLN A 1 94 ? -2.239 -1.813 3.304 1.00 96.19 94 GLN A N 1
ATOM 676 C CA . GLN A 1 94 ? -2.673 -3.215 3.320 1.00 96.19 94 GLN A CA 1
ATOM 677 C C . GLN A 1 94 ? -3.049 -3.705 4.721 1.00 96.19 94 GLN A C 1
ATOM 679 O O . GLN A 1 94 ? -4.042 -4.417 4.855 1.00 96.19 94 GLN A O 1
ATOM 684 N N . ALA A 1 95 ? -2.292 -3.316 5.750 1.00 95.94 95 ALA A N 1
ATOM 685 C CA . ALA A 1 95 ? -2.610 -3.660 7.133 1.00 95.94 95 ALA A CA 1
ATOM 686 C C . ALA A 1 95 ? -3.954 -3.055 7.573 1.00 95.94 95 ALA A C 1
ATOM 688 O O . ALA A 1 95 ? -4.722 -3.708 8.275 1.00 95.94 95 ALA A O 1
ATOM 689 N N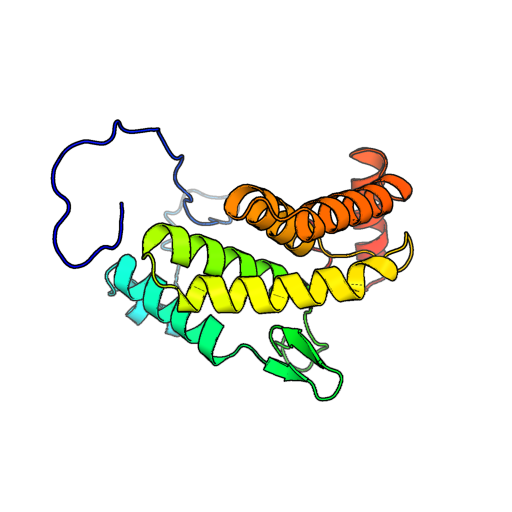 . LEU A 1 96 ? -4.271 -1.840 7.116 1.00 98.19 96 LEU A N 1
ATOM 690 C CA . LEU A 1 96 ? -5.579 -1.215 7.321 1.00 98.19 96 LEU A CA 1
ATOM 691 C C . LEU A 1 96 ? -6.701 -1.966 6.595 1.00 98.19 96 LEU A C 1
ATOM 693 O O . LEU A 1 96 ? -7.749 -2.216 7.186 1.00 98.19 96 LEU A O 1
ATOM 697 N N . LEU A 1 97 ? -6.468 -2.415 5.359 1.00 97.56 97 LEU A N 1
ATOM 698 C CA . LEU A 1 97 ? -7.437 -3.239 4.635 1.00 97.56 97 LEU A CA 1
ATOM 699 C C . LEU A 1 97 ? -7.674 -4.601 5.320 1.00 97.56 97 LEU A C 1
ATOM 701 O O . LEU A 1 97 ? -8.799 -5.101 5.338 1.00 97.56 97 LEU A O 1
ATOM 705 N N . ASP A 1 98 ? -6.635 -5.196 5.913 1.00 96.44 98 ASP A N 1
ATOM 706 C CA . ASP A 1 98 ? -6.763 -6.398 6.749 1.00 96.44 98 ASP A CA 1
ATOM 707 C C . ASP A 1 98 ? -7.550 -6.105 8.038 1.00 96.44 98 ASP A C 1
ATOM 709 O O . ASP A 1 98 ? -8.449 -6.867 8.400 1.00 96.44 98 ASP A O 1
ATOM 713 N N . ALA A 1 99 ? -7.271 -4.981 8.705 1.00 96.75 99 ALA A N 1
ATOM 714 C CA . ALA A 1 99 ? -7.989 -4.554 9.904 1.00 96.75 99 ALA A CA 1
ATOM 715 C C . ALA A 1 99 ? -9.476 -4.282 9.625 1.00 96.75 99 ALA A C 1
ATOM 717 O O . ALA A 1 99 ? -10.327 -4.661 10.434 1.00 96.75 99 ALA A O 1
ATOM 718 N N . TYR A 1 100 ? -9.806 -3.696 8.469 1.00 96.81 100 TYR A N 1
ATOM 719 C CA . TYR A 1 100 ? -11.185 -3.551 8.000 1.00 96.81 100 TYR A CA 1
ATOM 720 C C . TYR A 1 100 ? -11.867 -4.915 7.867 1.00 96.81 100 TYR A C 1
ATOM 722 O O . TYR A 1 100 ? -12.932 -5.122 8.438 1.00 96.81 100 TYR A O 1
ATOM 730 N N . GLY A 1 101 ? -11.225 -5.886 7.208 1.00 95.19 101 GLY A N 1
ATOM 731 C CA . GLY A 1 101 ? -11.792 -7.229 7.043 1.00 95.19 101 GLY A CA 1
ATOM 732 C C . GLY A 1 101 ? -12.052 -7.974 8.359 1.00 95.19 101 GLY A C 1
ATOM 733 O O . GLY A 1 101 ? -12.897 -8.866 8.402 1.00 95.19 101 GLY A O 1
ATOM 734 N N . VAL A 1 102 ? -11.342 -7.621 9.436 1.00 95.00 102 VAL A N 1
ATOM 735 C CA . VAL A 1 102 ? -11.486 -8.254 10.759 1.00 95.00 102 VAL A CA 1
ATOM 736 C C . VAL A 1 102 ? -12.486 -7.530 11.664 1.00 95.00 102 VAL A C 1
ATOM 738 O O . VAL A 1 102 ? -13.177 -8.188 12.445 1.00 95.00 102 VAL A O 1
ATOM 741 N N . THR A 1 103 ? -12.541 -6.199 11.593 1.00 94.75 103 THR A N 1
ATOM 742 C CA . THR A 1 103 ? -13.316 -5.356 12.524 1.00 94.75 103 THR A CA 1
ATOM 743 C C . THR A 1 103 ? -14.582 -4.760 11.908 1.00 94.75 103 THR A C 1
ATOM 745 O O . THR A 1 103 ? -15.495 -4.393 12.639 1.00 94.75 103 THR A O 1
ATOM 748 N N . GLY A 1 104 ? -14.642 -4.635 10.580 1.00 94.38 104 GLY A N 1
ATOM 749 C CA . GLY A 1 104 ? -15.711 -3.940 9.861 1.00 94.38 104 GLY A CA 1
ATOM 750 C C . GLY A 1 104 ? -15.718 -2.417 10.043 1.00 94.38 104 GLY A C 1
ATOM 751 O O . GLY A 1 104 ? -16.709 -1.783 9.700 1.00 94.38 104 GLY A O 1
ATOM 752 N N . LYS A 1 105 ? -14.661 -1.809 10.605 1.00 96.75 105 LYS A N 1
ATOM 753 C CA . LYS A 1 105 ? -14.595 -0.353 10.807 1.00 96.75 105 LYS A CA 1
ATOM 754 C C . LYS A 1 105 ? -14.222 0.374 9.513 1.00 96.75 105 LYS A C 1
ATOM 756 O O . LYS A 1 105 ? -13.076 0.291 9.070 1.00 96.75 105 LYS A O 1
ATOM 761 N N . ASP A 1 106 ? -15.161 1.141 8.963 1.00 97.44 106 ASP A N 1
ATOM 762 C CA . ASP A 1 106 ? -15.000 1.858 7.687 1.00 97.44 106 ASP A CA 1
ATOM 763 C C . ASP A 1 106 ? -13.815 2.831 7.672 1.00 97.44 106 ASP A C 1
ATOM 765 O O . ASP A 1 106 ? -13.140 2.948 6.656 1.00 97.44 106 ASP A O 1
ATOM 769 N N . SER A 1 107 ? -13.455 3.431 8.812 1.00 97.88 107 SER A N 1
ATOM 770 C CA . SER A 1 107 ? -12.288 4.323 8.900 1.00 97.88 107 SER A CA 1
ATOM 771 C C . SER A 1 107 ? -10.972 3.662 8.468 1.00 97.88 107 SER A C 1
ATOM 773 O O . SER A 1 107 ? -10.057 4.350 8.016 1.00 97.88 107 SER A O 1
ATOM 775 N N . TYR A 1 108 ? -10.854 2.336 8.599 1.00 97.94 108 TYR A N 1
ATOM 776 C CA . TYR A 1 108 ? -9.687 1.593 8.120 1.00 97.94 108 TYR A CA 1
ATOM 777 C C . TYR A 1 108 ? -9.720 1.409 6.601 1.00 97.94 108 TYR A C 1
ATOM 779 O O . TYR A 1 108 ? -8.682 1.535 5.949 1.00 97.94 108 TYR A O 1
ATOM 787 N N . LEU A 1 109 ? -10.902 1.157 6.032 1.00 97.62 109 LEU A N 1
ATOM 788 C CA . LEU A 1 109 ? -11.084 1.082 4.585 1.00 97.62 109 LEU A CA 1
ATOM 789 C C . LEU A 1 109 ? -10.837 2.445 3.934 1.00 97.62 109 LEU A C 1
ATOM 791 O O . LEU A 1 109 ? -10.042 2.519 3.002 1.00 97.62 109 LEU A O 1
ATOM 795 N N . ASP A 1 110 ? -11.429 3.513 4.469 1.00 97.88 110 ASP A N 1
ATOM 796 C CA . ASP A 1 110 ? -11.291 4.881 3.958 1.00 97.88 110 ASP A CA 1
ATOM 797 C C . ASP A 1 110 ? -9.820 5.305 3.877 1.00 97.88 110 ASP A C 1
ATOM 799 O O . ASP A 1 110 ? -9.358 5.825 2.863 1.00 97.88 110 ASP A O 1
ATOM 803 N N . ALA A 1 111 ? -9.037 5.029 4.924 1.00 97.06 111 ALA A N 1
ATOM 804 C CA . ALA A 1 111 ? -7.613 5.346 4.937 1.00 97.06 111 ALA A CA 1
ATOM 805 C C . ALA A 1 111 ? -6.814 4.535 3.895 1.00 97.06 111 ALA A C 1
ATOM 807 O O . ALA A 1 111 ? -5.890 5.071 3.276 1.00 97.06 111 ALA A O 1
ATOM 808 N N . ALA A 1 112 ? -7.158 3.261 3.673 1.00 97.62 112 ALA A N 1
ATOM 809 C CA . ALA A 1 112 ? -6.533 2.443 2.634 1.00 97.62 112 ALA A CA 1
ATOM 810 C C . ALA A 1 112 ? -6.907 2.926 1.218 1.00 97.62 112 ALA A C 1
ATOM 812 O O . ALA A 1 112 ? -6.032 3.005 0.353 1.00 97.62 112 ALA A O 1
ATOM 813 N N . VAL A 1 113 ? -8.174 3.296 1.007 1.00 98.00 113 VAL A N 1
ATOM 814 C CA . VAL A 1 113 ? -8.703 3.854 -0.248 1.00 98.00 113 VAL A CA 1
ATOM 815 C C . VAL A 1 113 ? -8.041 5.188 -0.579 1.00 98.00 113 VAL A C 1
ATOM 817 O O . VAL A 1 113 ? -7.513 5.334 -1.674 1.00 98.00 113 VAL A O 1
ATOM 820 N N . ASN A 1 114 ? -7.924 6.107 0.384 1.00 96.50 114 ASN A N 1
ATOM 821 C CA . ASN A 1 114 ? -7.258 7.398 0.172 1.00 96.50 114 ASN A CA 1
ATOM 822 C C . ASN A 1 114 ? -5.827 7.245 -0.372 1.00 96.50 114 ASN A C 1
ATOM 824 O O . ASN A 1 114 ? -5.383 8.017 -1.223 1.00 96.50 114 ASN A O 1
ATOM 828 N N . TYR A 1 115 ? -5.084 6.247 0.118 1.00 96.75 115 TYR A N 1
ATOM 829 C CA . TYR A 1 115 ? -3.748 5.956 -0.397 1.00 96.75 115 TYR A CA 1
ATOM 830 C C . TYR A 1 115 ? -3.792 5.308 -1.790 1.00 96.75 115 TYR A C 1
ATOM 832 O O . TYR A 1 115 ? -2.989 5.652 -2.656 1.00 96.75 115 TYR A O 1
ATOM 840 N N . ALA A 1 116 ? -4.737 4.400 -2.033 1.00 97.25 116 ALA A N 1
ATOM 841 C CA . ALA A 1 116 ? -4.912 3.765 -3.334 1.00 97.25 116 ALA A CA 1
ATOM 842 C C . ALA A 1 116 ? -5.316 4.756 -4.435 1.00 97.25 116 ALA A C 1
ATOM 844 O O . ALA A 1 116 ? -4.773 4.688 -5.534 1.00 97.25 116 ALA A O 1
ATOM 845 N N . ASP A 1 117 ? -6.187 5.718 -4.141 1.00 97.44 117 ASP A N 1
ATOM 846 C CA . ASP A 1 117 ? -6.584 6.771 -5.081 1.00 97.44 117 ASP A CA 1
ATOM 847 C C . ASP A 1 117 ? -5.388 7.636 -5.486 1.00 97.44 117 ASP A C 1
ATOM 849 O O . ASP A 1 117 ? -5.203 7.968 -6.662 1.00 97.44 117 ASP A O 1
ATOM 853 N N . HIS A 1 118 ? -4.509 7.935 -4.525 1.00 95.25 118 HIS A N 1
ATOM 854 C CA . HIS A 1 118 ? -3.240 8.585 -4.818 1.00 95.25 118 HIS A CA 1
ATOM 855 C C . HIS A 1 118 ? -2.377 7.735 -5.769 1.00 95.25 118 HIS A C 1
ATOM 857 O O . HIS A 1 118 ? -1.877 8.261 -6.765 1.00 95.25 118 HIS A O 1
ATOM 863 N N . LEU A 1 119 ? -2.251 6.425 -5.528 1.00 95.88 119 LEU A N 1
ATOM 864 C CA . LEU A 1 119 ? -1.509 5.520 -6.417 1.00 95.88 119 LEU A CA 1
ATOM 865 C C . LEU A 1 119 ? -2.106 5.465 -7.828 1.00 95.88 119 LEU A C 1
ATOM 867 O O . LEU A 1 119 ? -1.354 5.488 -8.799 1.00 95.88 119 LEU A O 1
ATOM 871 N N . VAL A 1 120 ? -3.436 5.443 -7.959 1.00 97.81 120 VAL A N 1
ATOM 872 C CA . VAL A 1 120 ? -4.112 5.513 -9.264 1.00 97.81 120 VAL A CA 1
ATOM 873 C C . VAL A 1 120 ? -3.708 6.788 -10.000 1.00 97.81 120 VAL A C 1
ATOM 875 O O . VAL A 1 120 ? -3.340 6.714 -11.174 1.00 97.81 120 VAL A O 1
ATOM 878 N N . SER A 1 121 ? -3.688 7.939 -9.319 1.00 94.94 121 SER A N 1
ATOM 879 C CA . SER A 1 121 ? -3.276 9.213 -9.930 1.00 94.94 121 SER A CA 1
ATOM 880 C C . SER A 1 121 ? -1.811 9.227 -10.389 1.00 94.94 121 SER A C 1
ATOM 882 O O . SER A 1 121 ? -1.481 9.844 -11.403 1.00 94.94 121 SER A O 1
ATOM 884 N N . GLU A 1 122 ? -0.936 8.510 -9.681 1.00 93.06 122 GLU A N 1
ATOM 885 C CA . GLU A 1 122 ? 0.493 8.419 -9.993 1.00 93.06 122 GLU A CA 1
ATOM 886 C C . GLU A 1 122 ? 0.818 7.315 -11.006 1.00 93.06 122 GLU A C 1
ATOM 888 O O . GLU A 1 122 ? 1.901 7.329 -11.592 1.00 93.06 122 GLU A O 1
ATOM 893 N N . SER A 1 123 ? -0.112 6.389 -11.263 1.00 95.75 123 SER A N 1
ATOM 894 C CA . SER A 1 123 ? 0.134 5.201 -12.088 1.00 95.75 123 SER A CA 1
ATOM 895 C C . SER A 1 123 ? 0.615 5.525 -13.504 1.00 95.75 123 SER A C 1
ATOM 897 O O . SER A 1 123 ? 1.497 4.851 -14.032 1.00 95.75 123 SER A O 1
ATOM 899 N N . ALA A 1 124 ? 0.145 6.632 -14.083 1.00 94.25 124 ALA A N 1
ATOM 900 C CA . ALA A 1 124 ? 0.576 7.108 -15.397 1.00 94.25 124 ALA A CA 1
ATOM 901 C C . ALA A 1 124 ? 2.075 7.467 -15.472 1.00 94.25 124 ALA A C 1
ATOM 903 O O . ALA A 1 124 ? 2.623 7.578 -16.568 1.00 94.25 124 ALA A O 1
ATOM 904 N N . ARG A 1 125 ? 2.741 7.676 -14.329 1.00 92.56 125 ARG A N 1
ATOM 905 C CA . ARG A 1 125 ? 4.179 7.978 -14.246 1.00 92.56 125 ARG A CA 1
ATOM 906 C C . ARG A 1 125 ? 5.044 6.739 -14.049 1.00 92.56 125 ARG A C 1
ATOM 908 O O . ARG A 1 125 ? 6.266 6.864 -14.083 1.00 92.56 125 ARG A O 1
ATOM 915 N N . TRP A 1 126 ? 4.449 5.572 -13.813 1.00 93.75 126 TRP A N 1
ATOM 916 C CA . TRP A 1 126 ? 5.220 4.352 -13.616 1.00 93.75 126 TRP A CA 1
ATOM 917 C C . TRP A 1 126 ? 5.912 3.933 -14.904 1.00 93.75 126 TRP A C 1
ATOM 919 O O . TRP A 1 126 ? 5.295 3.863 -15.968 1.00 93.75 126 TRP A O 1
ATOM 929 N N . SER A 1 127 ? 7.202 3.642 -14.773 1.00 91.81 127 SER A N 1
ATOM 930 C CA . SER A 1 127 ? 8.077 3.198 -15.854 1.00 91.81 127 SER A CA 1
ATOM 931 C C . SER A 1 127 ? 9.125 2.219 -15.309 1.00 91.81 127 SER A C 1
ATOM 933 O O . SER A 1 127 ? 9.285 2.122 -14.087 1.00 91.81 127 SER A O 1
ATOM 935 N N . PRO A 1 128 ? 9.889 1.533 -16.177 1.00 86.12 128 PRO A N 1
ATOM 936 C CA . PRO A 1 128 ? 11.026 0.698 -15.777 1.00 86.12 128 PRO A CA 1
ATOM 937 C C . PRO A 1 128 ? 12.037 1.400 -14.849 1.00 86.12 128 PRO A C 1
ATOM 939 O O . PRO A 1 128 ? 12.681 0.761 -14.018 1.00 86.12 128 PRO A O 1
ATOM 942 N N . GLU A 1 129 ? 12.169 2.723 -14.964 1.00 83.25 129 GLU A N 1
ATOM 943 C CA . GLU A 1 129 ? 13.071 3.566 -14.172 1.00 83.25 129 GLU A CA 1
ATOM 944 C C . GLU A 1 129 ? 12.420 4.136 -12.899 1.00 83.25 129 GLU A C 1
ATOM 946 O O . GLU A 1 129 ? 13.126 4.615 -12.010 1.00 83.25 129 GLU A O 1
ATOM 951 N N . ALA A 1 130 ? 11.089 4.090 -12.801 1.00 85.50 130 ALA A N 1
ATOM 952 C CA . ALA A 1 130 ? 10.289 4.663 -11.721 1.00 85.50 130 ALA A CA 1
ATOM 953 C C . ALA A 1 130 ? 9.165 3.696 -11.315 1.00 85.50 130 ALA A C 1
ATOM 955 O O . ALA A 1 130 ? 7.977 3.955 -11.518 1.00 85.50 130 ALA A O 1
ATOM 956 N N . LEU A 1 131 ? 9.560 2.544 -10.772 1.00 85.69 131 LEU A N 1
ATOM 957 C CA . LEU A 1 131 ? 8.637 1.459 -10.450 1.00 85.69 131 LEU A CA 1
ATOM 958 C C . LEU A 1 131 ? 7.850 1.719 -9.155 1.00 85.69 131 LEU A C 1
ATOM 960 O O . LEU A 1 131 ? 8.424 2.223 -8.183 1.00 85.69 131 LEU A O 1
ATOM 964 N N . PRO A 1 132 ? 6.572 1.304 -9.098 1.00 89.38 132 PRO A N 1
ATOM 965 C CA . PRO A 1 132 ? 5.825 1.222 -7.847 1.00 89.38 132 PRO A CA 1
ATOM 966 C C . PRO A 1 132 ? 6.368 0.109 -6.942 1.00 89.38 132 PRO A C 1
ATOM 968 O O . PRO A 1 132 ? 7.086 -0.794 -7.388 1.00 89.38 132 PRO A O 1
ATOM 971 N N . TYR A 1 133 ? 5.983 0.126 -5.663 1.00 88.00 133 TYR A N 1
ATOM 972 C CA . TYR A 1 133 ? 6.299 -0.977 -4.759 1.00 88.00 133 TYR A CA 1
ATOM 973 C C . TYR A 1 133 ? 5.299 -2.127 -4.928 1.00 88.00 133 TYR A C 1
ATOM 975 O O . TYR A 1 133 ? 4.113 -1.930 -5.185 1.00 88.00 133 TYR A O 1
ATOM 983 N N . LYS A 1 134 ? 5.746 -3.368 -4.703 1.00 86.75 134 LYS A N 1
ATOM 984 C CA . LYS A 1 134 ? 4.885 -4.568 -4.747 1.00 86.75 134 LYS A CA 1
ATOM 985 C C . LYS A 1 134 ? 3.669 -4.457 -3.824 1.00 86.75 134 LYS A C 1
ATOM 987 O O . LYS A 1 134 ? 2.586 -4.941 -4.152 1.00 86.75 134 LYS A O 1
ATOM 992 N N . ALA A 1 135 ? 3.860 -3.836 -2.662 1.00 90.88 135 ALA A N 1
ATOM 993 C CA . ALA A 1 135 ? 2.801 -3.587 -1.697 1.00 90.88 135 ALA A CA 1
ATOM 994 C C . ALA A 1 135 ? 1.683 -2.700 -2.280 1.00 90.88 135 ALA A C 1
ATOM 996 O O . ALA A 1 135 ? 0.509 -2.971 -2.036 1.00 90.88 135 ALA A O 1
ATOM 997 N N . ASP A 1 136 ? 2.045 -1.720 -3.107 1.00 94.31 136 ASP A N 1
ATOM 998 C CA . ASP A 1 136 ? 1.118 -0.807 -3.782 1.00 94.31 136 ASP A CA 1
ATOM 999 C C . ASP A 1 136 ? 0.286 -1.563 -4.823 1.00 94.31 136 ASP A C 1
ATOM 1001 O O . ASP A 1 136 ? -0.942 -1.497 -4.821 1.00 94.31 136 ASP A O 1
ATOM 1005 N N . ILE A 1 137 ? 0.945 -2.384 -5.650 1.00 95.56 137 ILE A N 1
ATOM 1006 C CA . ILE A 1 137 ? 0.270 -3.230 -6.647 1.00 95.56 137 ILE A CA 1
ATOM 1007 C C . ILE A 1 137 ? -0.684 -4.217 -5.975 1.00 95.56 137 ILE A C 1
ATOM 1009 O O . ILE A 1 137 ? -1.821 -4.400 -6.413 1.00 95.56 137 ILE A O 1
ATOM 1013 N N . ARG A 1 138 ? -0.253 -4.838 -4.870 1.00 96.00 138 ARG A N 1
ATOM 1014 C CA . ARG A 1 138 ? -1.098 -5.762 -4.111 1.00 96.00 138 ARG A CA 1
ATOM 1015 C C . ARG A 1 138 ? -2.294 -5.052 -3.482 1.00 96.00 138 ARG A C 1
ATOM 1017 O O . ARG A 1 138 ? -3.376 -5.636 -3.474 1.00 96.00 138 ARG A O 1
ATOM 1024 N N . LEU A 1 139 ? -2.127 -3.836 -2.963 1.00 97.38 139 LEU A N 1
ATOM 1025 C CA . LEU A 1 139 ? -3.234 -3.034 -2.445 1.00 97.38 139 LEU A CA 1
ATOM 1026 C C . LEU A 1 139 ? -4.275 -2.768 -3.538 1.00 97.38 139 LEU A C 1
ATOM 1028 O O . LEU A 1 139 ? -5.445 -3.092 -3.340 1.00 97.38 139 LEU A O 1
ATOM 1032 N N . LEU A 1 140 ? -3.841 -2.259 -4.693 1.00 98.50 140 LEU A N 1
ATOM 1033 C CA . LEU A 1 140 ? -4.718 -1.944 -5.824 1.00 98.50 140 LEU A CA 1
ATOM 1034 C C . LEU A 1 140 ? -5.472 -3.182 -6.316 1.00 98.50 140 LEU A C 1
ATOM 1036 O O . LEU A 1 140 ? -6.696 -3.166 -6.401 1.00 98.50 140 LEU A O 1
ATOM 1040 N N . ALA A 1 141 ? -4.779 -4.305 -6.521 1.00 98.38 141 ALA A N 1
ATOM 1041 C CA . ALA A 1 141 ? -5.420 -5.555 -6.929 1.00 98.38 141 ALA A CA 1
ATOM 1042 C C . ALA A 1 141 ? -6.439 -6.070 -5.892 1.00 98.38 141 ALA A C 1
ATOM 1044 O O . ALA A 1 141 ? -7.471 -6.649 -6.242 1.00 98.38 141 ALA A O 1
ATOM 1045 N N . ARG A 1 142 ? -6.165 -5.882 -4.593 1.00 98.06 142 ARG A N 1
ATOM 1046 C CA . ARG A 1 142 ? -7.100 -6.260 -3.524 1.00 98.06 142 ARG A CA 1
ATOM 1047 C C . ARG A 1 142 ? -8.332 -5.361 -3.498 1.00 98.06 142 ARG A C 1
ATOM 1049 O O . ARG A 1 142 ? -9.422 -5.896 -3.312 1.00 98.06 142 ARG A O 1
ATOM 1056 N N . LEU A 1 143 ? -8.165 -4.051 -3.677 1.00 98.25 143 LEU A N 1
ATOM 1057 C CA . LEU A 1 143 ? -9.276 -3.103 -3.731 1.00 98.25 143 LEU A CA 1
ATOM 1058 C C . LEU A 1 143 ? -10.121 -3.307 -4.985 1.00 98.25 143 LEU A C 1
ATOM 1060 O O . LEU A 1 143 ? -11.330 -3.414 -4.850 1.00 98.25 143 LEU A O 1
ATOM 1064 N N . ALA A 1 144 ? -9.511 -3.519 -6.154 1.00 98.31 144 ALA A N 1
ATOM 1065 C CA . ALA A 1 144 ? -10.224 -3.878 -7.382 1.00 98.31 144 ALA A CA 1
ATOM 1066 C C . ALA A 1 144 ? -11.158 -5.082 -7.174 1.00 98.31 144 ALA A C 1
ATOM 1068 O O . ALA A 1 144 ? -12.320 -5.057 -7.567 1.00 98.31 144 ALA A O 1
ATOM 1069 N N . ARG A 1 145 ? -10.678 -6.130 -6.487 1.00 97.69 145 ARG A N 1
ATOM 1070 C CA . ARG A 1 145 ? -11.503 -7.300 -6.150 1.00 97.69 145 ARG A CA 1
ATOM 1071 C C . ARG A 1 145 ? -12.604 -6.985 -5.132 1.00 97.69 145 ARG A C 1
ATOM 1073 O O . AR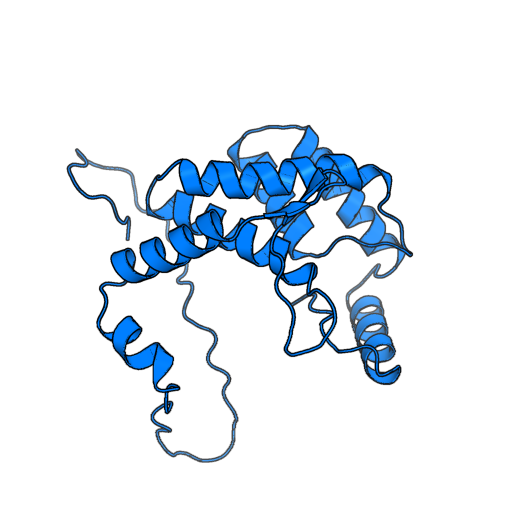G A 1 145 ? -13.660 -7.605 -5.190 1.00 97.69 145 ARG A O 1
ATOM 1080 N N . LEU A 1 146 ? -12.336 -6.105 -4.169 1.00 96.19 146 LEU A N 1
ATOM 1081 C CA . LEU A 1 146 ? -13.285 -5.756 -3.111 1.00 96.19 146 LEU A CA 1
ATOM 1082 C C . LEU A 1 146 ? -14.410 -4.844 -3.623 1.00 96.19 146 LEU A C 1
ATOM 1084 O O . LEU A 1 146 ? -15.562 -5.059 -3.261 1.00 96.19 146 LEU A O 1
ATOM 1088 N N . THR A 1 147 ? -14.080 -3.846 -4.444 1.00 95.88 147 THR A N 1
ATOM 1089 C CA . THR A 1 147 ? -15.003 -2.787 -4.883 1.00 95.88 147 THR A CA 1
ATOM 1090 C C . THR A 1 147 ? -15.550 -3.007 -6.293 1.00 95.88 147 THR A C 1
ATOM 1092 O O . THR A 1 147 ? -16.601 -2.472 -6.634 1.00 95.88 147 THR A O 1
ATOM 1095 N N . GLY A 1 148 ? -14.859 -3.793 -7.125 1.00 96.44 148 GLY A N 1
ATOM 1096 C CA . GLY A 1 148 ? -15.163 -3.925 -8.551 1.00 96.44 148 GLY A CA 1
ATOM 1097 C C . GLY A 1 148 ? -14.741 -2.710 -9.384 1.00 96.44 148 GLY A C 1
ATOM 1098 O O . GLY A 1 148 ? -15.119 -2.609 -10.552 1.00 96.44 148 GLY A O 1
ATOM 1099 N N . GLU A 1 149 ? -13.981 -1.772 -8.812 1.00 97.50 149 GLU A N 1
ATOM 1100 C CA . GLU A 1 149 ? -13.563 -0.565 -9.517 1.00 97.50 149 GLU A CA 1
ATOM 1101 C C . GLU A 1 149 ? -12.410 -0.830 -10.484 1.00 97.50 149 GLU A C 1
ATOM 1103 O O . GLU A 1 149 ? -11.287 -1.165 -10.099 1.00 97.50 149 GLU A O 1
ATOM 1108 N N . LYS A 1 150 ? -12.690 -0.594 -11.769 1.00 98.19 150 LYS A N 1
ATOM 1109 C CA . LYS A 1 150 ? -11.747 -0.818 -12.866 1.00 98.19 150 LYS A CA 1
ATOM 1110 C C . LYS A 1 150 ? -10.480 0.040 -12.767 1.00 98.19 150 LYS A C 1
ATOM 1112 O O . LYS A 1 150 ? -9.423 -0.401 -13.195 1.00 98.19 150 LYS A O 1
ATOM 1117 N N . ALA A 1 151 ? -10.557 1.232 -12.173 1.00 98.38 151 ALA A N 1
ATOM 1118 C CA . ALA A 1 151 ? -9.397 2.113 -12.028 1.00 98.38 151 ALA A CA 1
ATOM 1119 C C . ALA A 1 151 ? -8.268 1.464 -11.205 1.00 98.38 151 ALA A C 1
ATOM 1121 O O . ALA A 1 151 ? -7.096 1.582 -11.564 1.00 98.38 151 ALA A O 1
ATOM 1122 N N . TYR A 1 152 ? -8.613 0.730 -10.142 1.00 98.56 152 TYR A N 1
ATOM 1123 C CA . TYR A 1 152 ? -7.631 -0.011 -9.352 1.00 98.56 152 TYR A CA 1
ATOM 1124 C C . TYR A 1 152 ? -7.057 -1.206 -10.116 1.00 98.56 152 TYR A C 1
ATOM 1126 O O . TYR A 1 152 ? -5.861 -1.477 -10.011 1.00 98.56 152 TYR A O 1
ATOM 1134 N N . GLU A 1 153 ? -7.888 -1.910 -10.890 1.00 98.50 153 GLU A N 1
ATOM 1135 C CA . GLU A 1 153 ? -7.445 -3.022 -11.737 1.00 98.50 153 GLU A CA 1
ATOM 1136 C C . GLU A 1 153 ? -6.458 -2.540 -12.803 1.00 98.50 153 GLU A C 1
ATOM 1138 O O . GLU A 1 153 ? -5.346 -3.060 -12.885 1.00 98.50 153 GLU A O 1
ATOM 1143 N N . ASP A 1 154 ? -6.834 -1.513 -13.567 1.00 98.50 154 ASP A N 1
ATOM 1144 C CA . ASP A 1 154 ? -6.025 -0.961 -14.653 1.00 98.50 154 ASP A CA 1
ATOM 1145 C C . ASP A 1 154 ? -4.679 -0.437 -14.118 1.00 98.50 154 ASP A C 1
ATOM 1147 O O . ASP A 1 154 ? -3.630 -0.720 -14.700 1.00 98.50 154 ASP A O 1
ATOM 1151 N N . ALA A 1 155 ? -4.680 0.249 -12.966 1.00 98.25 155 ALA A N 1
ATOM 1152 C CA . ALA A 1 155 ? -3.447 0.674 -12.309 1.00 98.25 155 ALA A CA 1
ATOM 1153 C C . ALA A 1 155 ? -2.591 -0.532 -11.880 1.00 98.25 155 ALA A C 1
ATOM 1155 O O . ALA A 1 155 ? -1.405 -0.586 -12.205 1.00 98.25 155 ALA A O 1
ATOM 1156 N N . ALA A 1 156 ? -3.166 -1.531 -11.200 1.00 97.88 156 ALA A N 1
ATOM 1157 C CA . ALA A 1 156 ? -2.424 -2.716 -10.765 1.00 97.88 156 ALA A CA 1
ATOM 1158 C C . ALA A 1 156 ? -1.783 -3.474 -11.942 1.00 97.88 156 ALA A C 1
ATOM 1160 O O . ALA A 1 156 ? -0.625 -3.885 -11.844 1.00 97.88 156 ALA A O 1
ATOM 1161 N N . VAL A 1 157 ? -2.516 -3.629 -13.050 1.00 98.06 157 VAL A N 1
ATOM 1162 C CA . VAL A 1 157 ? -2.024 -4.267 -14.279 1.00 98.06 157 VAL A CA 1
ATOM 1163 C C . VAL A 1 157 ? -0.875 -3.464 -14.877 1.00 98.06 157 VAL A C 1
ATOM 1165 O O . VAL A 1 157 ? 0.205 -4.021 -15.058 1.00 98.06 157 VAL A O 1
ATOM 1168 N N . HIS A 1 158 ? -1.062 -2.159 -15.098 1.00 97.25 158 HIS A N 1
ATOM 1169 C CA . HIS A 1 158 ? -0.020 -1.292 -15.659 1.00 97.25 158 HIS A CA 1
ATOM 1170 C C . HIS A 1 158 ? 1.269 -1.350 -14.834 1.00 97.25 158 HIS A C 1
ATOM 1172 O O . HIS A 1 158 ? 2.355 -1.564 -15.372 1.00 97.25 158 HIS A O 1
ATOM 1178 N N . GLY A 1 159 ? 1.162 -1.231 -13.509 1.00 94.44 159 GLY A N 1
ATOM 1179 C CA . GLY A 1 159 ? 2.321 -1.311 -12.625 1.00 94.44 159 GLY A CA 1
ATOM 1180 C C . GLY A 1 159 ? 3.021 -2.671 -12.669 1.00 94.44 159 GLY A C 1
ATOM 1181 O O . GLY A 1 159 ? 4.250 -2.722 -12.672 1.00 94.44 159 GLY A O 1
ATOM 1182 N N . PHE A 1 160 ? 2.268 -3.770 -12.761 1.00 93.69 160 PHE A N 1
ATOM 1183 C CA . PHE A 1 160 ? 2.846 -5.106 -12.913 1.00 93.69 160 PHE A CA 1
ATOM 1184 C C . PHE A 1 160 ? 3.561 -5.288 -14.260 1.00 93.69 160 PHE A C 1
ATOM 1186 O O . PHE A 1 160 ? 4.645 -5.869 -14.301 1.00 93.69 160 PHE A O 1
ATOM 1193 N N . GLU A 1 161 ? 3.019 -4.741 -15.348 1.00 94.19 161 GLU A N 1
ATOM 1194 C CA . GLU A 1 161 ? 3.667 -4.754 -16.665 1.00 94.19 161 GLU A CA 1
ATOM 1195 C C . GLU A 1 161 ? 5.009 -4.006 -16.655 1.00 94.19 161 GLU A C 1
ATOM 1197 O O . GLU A 1 161 ? 5.991 -4.511 -17.205 1.00 94.19 161 GLU A O 1
ATOM 1202 N N . GLN A 1 162 ? 5.098 -2.861 -15.964 1.00 91.75 162 GLN A N 1
ATOM 1203 C CA . GLN A 1 162 ? 6.373 -2.141 -15.817 1.00 91.75 162 GLN A CA 1
ATOM 1204 C C . GLN A 1 162 ? 7.423 -2.971 -15.065 1.00 91.75 162 GLN A C 1
ATOM 1206 O O . GLN A 1 162 ? 8.607 -2.929 -15.399 1.00 91.75 162 GLN A O 1
ATOM 1211 N N . ILE A 1 163 ? 7.001 -3.760 -14.073 1.00 86.31 163 ILE A N 1
ATOM 1212 C CA . ILE A 1 163 ? 7.891 -4.664 -13.332 1.00 86.31 163 ILE A CA 1
ATOM 1213 C C . ILE A 1 163 ? 8.392 -5.784 -14.246 1.00 86.31 163 ILE A C 1
ATOM 1215 O O . ILE A 1 163 ? 9.592 -6.049 -14.288 1.00 86.31 163 ILE A O 1
ATOM 1219 N N . LEU A 1 164 ? 7.503 -6.411 -15.020 1.00 87.31 164 LEU A N 1
ATOM 1220 C CA . LEU A 1 164 ? 7.884 -7.470 -15.959 1.00 87.31 164 LEU A CA 1
ATOM 1221 C C . LEU A 1 164 ? 8.850 -6.982 -17.047 1.00 87.31 164 LEU A C 1
ATOM 1223 O O . LEU A 1 164 ? 9.666 -7.767 -17.527 1.00 87.31 164 LEU A O 1
ATOM 1227 N N . ALA A 1 165 ? 8.811 -5.696 -17.407 1.00 87.81 165 ALA A N 1
ATOM 1228 C CA . ALA A 1 165 ? 9.747 -5.116 -18.368 1.00 87.81 165 ALA A CA 1
ATOM 1229 C C . ALA A 1 165 ? 11.211 -5.111 -17.878 1.00 87.81 165 ALA A C 1
ATOM 1231 O O . ALA A 1 165 ? 12.124 -5.126 -18.704 1.00 87.81 165 ALA A O 1
ATOM 1232 N N . VAL A 1 166 ? 11.450 -5.111 -16.558 1.00 82.38 166 VAL A N 1
ATOM 1233 C CA . VAL A 1 166 ? 12.805 -5.152 -15.963 1.00 82.38 166 VAL A CA 1
ATOM 1234 C C . VAL A 1 166 ? 13.148 -6.478 -15.287 1.00 82.38 166 VAL A C 1
ATOM 1236 O O . VAL A 1 166 ? 14.326 -6.798 -15.134 1.00 82.38 166 VAL A O 1
ATOM 1239 N N . SER A 1 167 ? 12.126 -7.234 -14.895 1.00 85.19 167 SER A N 1
ATOM 1240 C CA . SER A 1 167 ? 12.214 -8.475 -14.131 1.00 85.19 167 SER A CA 1
ATOM 1241 C C . SER A 1 167 ? 11.267 -9.502 -14.745 1.00 85.19 167 SER A C 1
ATOM 1243 O O . SER A 1 167 ? 10.244 -9.868 -14.165 1.00 85.19 167 SER A O 1
ATOM 1245 N N . ALA A 1 168 ? 11.590 -9.928 -15.966 1.00 83.94 168 ALA A N 1
ATOM 1246 C CA . ALA A 1 168 ? 10.753 -10.834 -16.751 1.00 83.94 168 ALA A CA 1
ATOM 1247 C C . ALA A 1 168 ? 10.591 -12.220 -16.101 1.00 83.94 168 ALA A C 1
ATOM 1249 O O . ALA A 1 168 ? 9.627 -12.933 -16.379 1.00 83.94 168 ALA A O 1
ATOM 1250 N N . ASP A 1 169 ? 11.531 -12.610 -15.240 1.00 84.25 169 ASP A N 1
ATOM 1251 C CA . ASP A 1 169 ? 11.533 -13.881 -14.530 1.00 84.25 169 ASP A CA 1
ATOM 1252 C C . ASP A 1 169 ? 12.165 -13.763 -13.130 1.00 84.25 169 ASP A C 1
ATOM 1254 O O . ASP A 1 169 ? 12.670 -12.720 -12.712 1.00 84.25 169 ASP A O 1
ATOM 1258 N N . GLY A 1 170 ? 12.144 -14.863 -12.374 1.00 76.12 170 GLY A N 1
ATOM 1259 C CA . GLY A 1 170 ? 12.737 -14.887 -11.036 1.00 76.12 170 GLY A CA 1
ATOM 1260 C C . GLY A 1 170 ? 14.259 -14.697 -11.030 1.00 76.12 170 GLY A C 1
ATOM 1261 O O . GLY A 1 170 ? 14.799 -14.191 -10.051 1.00 76.12 170 GLY A O 1
ATOM 1262 N N . ALA A 1 171 ? 14.961 -15.082 -12.099 1.00 83.75 171 ALA A N 1
ATOM 1263 C CA . ALA A 1 171 ? 16.417 -14.964 -12.168 1.00 83.75 171 ALA A CA 1
ATOM 1264 C C . ALA A 1 171 ? 16.850 -13.501 -12.351 1.00 83.75 171 ALA A C 1
ATOM 1266 O O . ALA A 1 171 ? 17.698 -13.011 -11.604 1.00 83.75 171 ALA A O 1
ATOM 1267 N N . SER A 1 172 ? 16.217 -12.794 -13.287 1.00 80.88 172 SER A N 1
ATOM 1268 C CA . SER A 1 172 ? 16.397 -11.358 -13.521 1.00 80.88 172 SER A CA 1
ATOM 1269 C C . SER A 1 172 ? 16.010 -10.524 -12.298 1.00 80.88 172 SER A C 1
ATOM 1271 O O 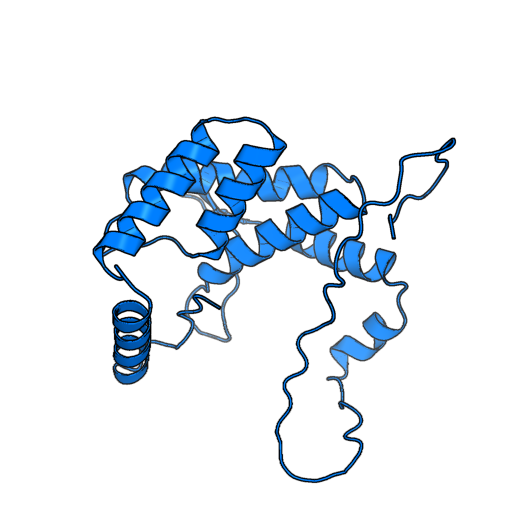. SER A 1 172 ? 16.725 -9.584 -11.949 1.00 80.88 172 SER A O 1
ATOM 1273 N N . GLU A 1 173 ? 14.957 -10.912 -11.572 1.00 78.56 173 GLU A N 1
ATOM 1274 C CA . GLU A 1 173 ? 14.583 -10.247 -10.321 1.00 78.56 173 GLU A CA 1
ATOM 1275 C C . GLU A 1 173 ? 15.648 -10.411 -9.225 1.00 78.56 173 GLU A C 1
ATOM 1277 O O . GLU A 1 173 ? 16.043 -9.434 -8.583 1.00 78.56 173 GLU A O 1
ATOM 1282 N N . LEU A 1 174 ? 16.169 -11.628 -9.030 1.00 80.31 174 LEU A N 1
ATOM 1283 C CA . LEU A 1 174 ? 17.252 -11.874 -8.073 1.00 80.31 174 LEU A CA 1
ATOM 1284 C C . LEU A 1 174 ? 18.519 -11.095 -8.437 1.00 80.31 174 LEU A C 1
ATOM 1286 O O . LEU A 1 174 ? 19.158 -10.515 -7.557 1.00 80.31 174 LEU A O 1
ATOM 1290 N N . GLU A 1 175 ? 18.865 -11.038 -9.723 1.00 81.81 175 GLU A N 1
ATOM 1291 C CA . GLU A 1 175 ? 20.003 -10.258 -10.204 1.00 81.81 175 GLU A CA 1
ATOM 1292 C C . GLU A 1 175 ? 19.816 -8.757 -9.939 1.00 81.81 175 GLU A C 1
ATOM 1294 O O . GLU A 1 175 ? 20.737 -8.083 -9.468 1.00 81.81 175 GLU A O 1
ATOM 1299 N N . ARG A 1 176 ? 18.613 -8.224 -10.179 1.00 75.62 176 ARG A N 1
ATOM 1300 C CA . ARG A 1 176 ? 18.272 -6.825 -9.896 1.00 75.62 176 ARG A CA 1
ATOM 1301 C C . ARG A 1 176 ? 18.417 -6.501 -8.407 1.00 75.62 176 ARG A C 1
ATOM 1303 O O . ARG A 1 176 ? 19.048 -5.497 -8.064 1.00 75.62 176 ARG A O 1
ATOM 1310 N N . ILE A 1 177 ? 17.889 -7.358 -7.528 1.00 74.75 177 ILE A N 1
ATOM 1311 C CA . ILE A 1 177 ? 18.017 -7.221 -6.067 1.00 74.75 177 ILE A CA 1
ATOM 1312 C C . ILE A 1 177 ? 19.491 -7.247 -5.656 1.00 74.75 177 ILE A C 1
ATOM 1314 O O . ILE A 1 177 ? 19.935 -6.395 -4.881 1.00 74.75 177 ILE A O 1
ATOM 1318 N N . TRP A 1 178 ? 20.260 -8.197 -6.192 1.00 79.31 178 TRP A N 1
ATOM 1319 C CA . TRP A 1 178 ? 21.683 -8.339 -5.899 1.00 79.31 178 TRP A CA 1
ATOM 1320 C C . TRP A 1 178 ? 22.469 -7.074 -6.272 1.00 79.31 178 TRP A C 1
ATOM 1322 O O . TRP A 1 178 ? 23.130 -6.484 -5.416 1.00 79.31 178 TRP A O 1
ATOM 1332 N N . ARG A 1 179 ? 22.307 -6.576 -7.506 1.00 77.31 179 ARG A N 1
ATOM 1333 C CA . ARG A 1 179 ? 22.938 -5.329 -7.981 1.00 77.31 179 ARG A CA 1
ATOM 1334 C C . ARG A 1 179 ? 22.532 -4.108 -7.148 1.00 77.31 179 ARG A C 1
ATOM 1336 O O . ARG A 1 179 ? 23.339 -3.198 -6.957 1.00 77.31 179 ARG A O 1
ATOM 1343 N N . GLY A 1 180 ? 21.291 -4.068 -6.658 1.00 71.31 180 GLY A N 1
ATOM 1344 C CA . GLY A 1 180 ? 20.813 -3.014 -5.759 1.00 71.31 180 GLY A CA 1
ATOM 1345 C C . GLY A 1 180 ? 21.566 -2.991 -4.426 1.00 71.31 180 GLY A C 1
ATOM 1346 O O . GLY A 1 180 ? 21.939 -1.919 -3.950 1.00 71.31 180 GLY A O 1
ATOM 1347 N N . ARG A 1 181 ? 21.852 -4.170 -3.858 1.00 70.81 181 ARG A N 1
ATOM 1348 C CA . ARG A 1 181 ? 22.599 -4.318 -2.596 1.00 70.81 181 ARG A CA 1
ATOM 1349 C C . ARG A 1 181 ? 24.082 -3.967 -2.739 1.00 70.81 181 ARG A C 1
ATOM 1351 O O . ARG A 1 181 ? 24.645 -3.367 -1.829 1.00 70.81 181 ARG A O 1
ATOM 1358 N N . GLU A 1 182 ? 24.706 -4.286 -3.872 1.00 74.19 182 GLU A N 1
ATOM 1359 C CA . GLU A 1 182 ? 26.127 -3.985 -4.122 1.00 74.19 182 GLU A CA 1
ATOM 1360 C C . GLU A 1 182 ? 26.433 -2.482 -4.216 1.00 74.19 182 GLU A C 1
ATOM 1362 O O . GLU A 1 182 ? 27.544 -2.055 -3.910 1.00 74.19 182 GLU A O 1
ATOM 1367 N N . LYS A 1 183 ? 25.459 -1.654 -4.612 1.00 61.97 183 LYS A N 1
ATOM 1368 C CA . LYS A 1 183 ? 25.653 -0.207 -4.804 1.00 61.97 183 LYS A CA 1
ATOM 1369 C C . LYS A 1 183 ? 25.506 0.637 -3.529 1.00 61.97 183 LYS A C 1
ATOM 1371 O O . LYS A 1 183 ? 25.440 1.859 -3.637 1.00 61.97 183 LYS A O 1
ATOM 1376 N N . SER A 1 184 ? 25.436 0.030 -2.340 1.00 51.91 184 SER A N 1
ATOM 1377 C CA . SER A 1 184 ? 25.231 0.735 -1.056 1.00 51.91 184 SER A CA 1
ATOM 1378 C C . SER A 1 184 ? 24.012 1.670 -1.038 1.00 51.91 184 SER A C 1
ATOM 1380 O O . SER A 1 184 ? 23.935 2.579 -0.211 1.00 51.91 184 SER A O 1
ATOM 1382 N N . ALA A 1 185 ? 23.043 1.464 -1.936 1.00 47.22 185 ALA A N 1
ATOM 1383 C CA . ALA A 1 185 ? 21.732 2.071 -1.787 1.00 47.22 185 ALA A CA 1
ATOM 1384 C C . ALA A 1 185 ? 21.105 1.426 -0.543 1.00 47.22 185 ALA A C 1
ATOM 1386 O O . ALA A 1 185 ? 21.139 0.194 -0.449 1.00 47.22 185 ALA A O 1
ATOM 1387 N N . PRO A 1 186 ? 20.601 2.203 0.437 1.00 45.88 186 PRO A N 1
ATOM 1388 C CA . PRO A 1 186 ? 20.018 1.636 1.643 1.00 45.88 186 PRO A CA 1
ATOM 1389 C C . PRO A 1 186 ? 19.001 0.580 1.226 1.00 45.88 186 PRO A C 1
ATOM 1391 O O . PRO A 1 186 ? 18.069 0.862 0.471 1.00 45.88 186 PRO A O 1
ATOM 1394 N N . ALA A 1 187 ? 19.255 -0.654 1.657 1.00 41.53 187 ALA A N 1
ATOM 1395 C CA . ALA A 1 187 ? 18.439 -1.813 1.359 1.00 41.53 187 ALA A CA 1
ATOM 1396 C C . ALA A 1 187 ? 17.083 -1.666 2.065 1.00 41.53 187 ALA A C 1
ATOM 1398 O O . ALA A 1 187 ? 16.833 -2.246 3.113 1.00 41.53 187 ALA A O 1
ATOM 1399 N N . LEU A 1 188 ? 16.217 -0.850 1.475 1.00 41.91 188 LEU A N 1
ATOM 1400 C CA . LEU A 1 188 ? 14.767 -0.868 1.634 1.00 41.91 188 LEU A CA 1
ATOM 1401 C C . LEU A 1 188 ? 14.110 -1.224 0.289 1.00 41.91 188 LEU A C 1
ATOM 1403 O O . LEU A 1 188 ? 12.936 -0.952 0.064 1.00 41.91 188 LEU A O 1
ATOM 1407 N N . LEU A 1 189 ? 14.865 -1.864 -0.612 1.00 42.97 189 LEU A N 1
ATOM 1408 C CA . LEU A 1 189 ? 14.319 -2.610 -1.743 1.00 42.97 189 LEU A CA 1
ATOM 1409 C C . LEU A 1 189 ? 13.769 -3.937 -1.215 1.00 42.97 189 LEU A C 1
ATOM 1411 O O . LEU A 1 189 ? 14.373 -4.992 -1.385 1.00 42.97 189 LEU A O 1
ATOM 1415 N N . GLY A 1 190 ? 12.644 -3.843 -0.513 1.00 38.41 190 GLY A N 1
ATOM 1416 C CA . GLY A 1 190 ? 11.780 -4.975 -0.232 1.00 38.41 190 GLY A CA 1
ATOM 1417 C C . GLY A 1 190 ? 10.793 -5.131 -1.380 1.00 38.41 190 GLY A C 1
ATOM 1418 O O . GLY A 1 190 ? 9.829 -4.376 -1.483 1.00 38.41 190 GLY A O 1
ATOM 1419 N N . TYR A 1 191 ? 11.038 -6.136 -2.217 1.00 42.22 191 TYR A N 1
ATOM 1420 C CA . TYR A 1 191 ? 9.975 -6.932 -2.836 1.00 42.22 191 TYR A CA 1
ATOM 1421 C C . TYR A 1 191 ? 9.528 -8.054 -1.872 1.00 42.22 191 TYR A C 1
ATOM 1423 O O . TYR A 1 191 ? 8.983 -9.082 -2.299 1.00 42.22 191 TYR A O 1
ATOM 1431 N N . ASP A 1 192 ? 9.722 -7.821 -0.572 1.00 36.97 192 ASP A N 1
ATOM 1432 C CA . ASP A 1 192 ? 9.541 -8.747 0.539 1.00 36.97 192 ASP A CA 1
ATOM 1433 C C . ASP A 1 192 ? 8.333 -8.273 1.357 1.00 36.97 192 ASP A C 1
ATOM 1435 O O . ASP A 1 192 ? 8.398 -7.151 1.913 1.00 36.97 192 ASP A O 1
#

Secondary structure (DSSP, 8-state):
-----S---S------PPP---------S----------GGGTTGGGS-HHHHHHHHHHHHHHTEEE-TT--EEE--BSTTS-B-THHHHHHHHHHHHHHHHH--HHHHHHHHHHHHHHHHHGGG-BTTBPPPHHHHHHHHHHHHHH--HHHHHHHHHHHHHHHHH-SSHHHHHHHHHHHHHTT--S-----

pLDDT: mean 77.39, std 21.73, range [30.05, 98.56]

Sequence (192 aa):
MICVGTVVPEEVPMMHLPLLAGVAIQLLVGGGSATAVFAPQYRDNMKLDTCVALEKAADFLVQTQTVTSDGRVGWSWKVESGALAPNVAGLAAQALLDAYGVTGKDSYLDAAVNYADHLVSESARWSPEALPYKADIRLLARLARLTGEKAYEDAAVHGFEQILAVSADGASELERIWRGREKSAPALLGYD

Foldseek 3Di:
DAPDDDDDDDDDDDDDDDDPDDDDDDDDDDPDPPPPPDDPVCVVLVVDDPLRSLCVLLVVLLVQWDQDPVGQTFHQDDDPVHDGLRLCRLVSLVSLVVNCVRHVDVSSVVSSVSNLVNLLVCLVVDALVRADAPSSLVSLVVVCVVPVDVSSVVSSVSRVVRVCVQDVDPVSVVVVLVVCVVVPPPPPPPPD